Protein AF-A0A7S4WDL1-F1 (afdb_monomer)

Structure (mmCIF, N/CA/C/O backbone):
data_AF-A0A7S4WDL1-F1
#
_entry.id   AF-A0A7S4WDL1-F1
#
loop_
_atom_site.group_PDB
_atom_site.id
_atom_site.type_symbol
_atom_site.label_atom_id
_atom_site.label_alt_id
_atom_site.label_comp_id
_atom_site.label_asym_id
_atom_site.label_entity_id
_atom_site.label_seq_id
_atom_site.pdbx_PDB_ins_code
_atom_site.Cartn_x
_atom_site.Cartn_y
_atom_site.Cartn_z
_atom_site.occupancy
_atom_site.B_iso_or_equiv
_atom_site.auth_seq_id
_atom_site.auth_comp_id
_atom_site.auth_asym_id
_atom_site.auth_atom_id
_atom_site.pdbx_PDB_model_num
ATOM 1 N N . ARG A 1 1 ? -10.209 13.623 -52.191 1.00 39.50 1 ARG A N 1
ATOM 2 C CA . ARG A 1 1 ? -10.065 14.951 -52.847 1.00 39.50 1 ARG A CA 1
ATOM 3 C C . ARG A 1 1 ? -10.801 15.927 -51.935 1.00 39.50 1 ARG A C 1
ATOM 5 O O . ARG A 1 1 ? -11.982 15.702 -51.765 1.00 39.50 1 ARG A O 1
ATOM 12 N N . VAL A 1 2 ? -10.218 16.862 -51.185 1.00 36.94 2 VAL A N 1
ATOM 13 C CA . VAL A 1 2 ? -9.107 17.822 -51.373 1.00 36.94 2 VAL A CA 1
ATOM 14 C C . VAL A 1 2 ? -8.486 18.029 -49.968 1.00 36.94 2 VAL A C 1
ATOM 16 O O . VAL A 1 2 ? -9.222 18.329 -49.044 1.00 36.94 2 VAL A O 1
ATOM 19 N N . SER A 1 3 ? -7.288 17.531 -49.640 1.00 31.86 3 SER A N 1
ATOM 20 C CA . SER A 1 3 ? -5.949 18.158 -49.719 1.00 31.86 3 SER A CA 1
ATOM 21 C C . SER A 1 3 ? -5.846 19.617 -49.241 1.00 31.86 3 SER A C 1
ATOM 23 O O . SER A 1 3 ? -6.112 20.530 -50.012 1.00 31.86 3 SER A O 1
ATOM 25 N N . GLY A 1 4 ? -5.333 19.828 -48.023 1.00 33.50 4 GLY A N 1
ATOM 26 C CA . GLY A 1 4 ? -4.859 21.125 -47.524 1.00 33.50 4 GLY A CA 1
ATOM 27 C C . GLY A 1 4 ? -3.621 20.945 -46.641 1.00 33.50 4 GLY A C 1
ATOM 28 O O . GLY A 1 4 ? -3.738 20.718 -45.443 1.00 33.50 4 GLY A O 1
ATOM 29 N N . ARG A 1 5 ? -2.434 20.981 -47.261 1.00 34.84 5 ARG A N 1
ATOM 30 C CA . ARG A 1 5 ? -1.113 20.978 -46.610 1.00 34.84 5 ARG A CA 1
ATOM 31 C C . ARG A 1 5 ? -0.831 22.362 -46.017 1.00 34.84 5 ARG A C 1
ATOM 33 O O . ARG A 1 5 ? -0.955 23.345 -46.740 1.00 34.84 5 ARG A O 1
ATOM 40 N N . VAL A 1 6 ? -0.346 22.433 -44.778 1.00 39.03 6 VAL A N 1
ATOM 41 C CA . VAL A 1 6 ? 0.358 23.620 -44.265 1.00 39.03 6 VAL A CA 1
ATOM 42 C C . VAL A 1 6 ? 1.856 23.329 -44.325 1.00 39.03 6 VAL A C 1
ATOM 44 O O . VAL A 1 6 ? 2.354 22.410 -43.678 1.00 39.03 6 VAL A O 1
ATOM 47 N N . LEU A 1 7 ? 2.545 24.071 -45.190 1.00 34.31 7 LEU A N 1
ATOM 48 C CA . LEU A 1 7 ? 3.988 24.042 -45.413 1.00 34.31 7 LEU A CA 1
ATOM 49 C C . LEU A 1 7 ? 4.667 25.086 -44.515 1.00 34.31 7 LEU A C 1
ATOM 51 O O . LEU A 1 7 ? 4.299 26.257 -44.543 1.00 34.31 7 LEU A O 1
ATOM 55 N N . CYS A 1 8 ? 5.693 24.666 -43.774 1.00 33.12 8 CYS A N 1
ATOM 56 C CA . CYS A 1 8 ? 6.711 25.548 -43.197 1.00 33.12 8 CYS A CA 1
ATOM 57 C C . CYS A 1 8 ? 7.640 26.108 -44.288 1.00 33.12 8 CYS A C 1
ATOM 59 O O . CYS A 1 8 ? 7.996 25.377 -45.213 1.00 33.12 8 CYS A O 1
ATOM 61 N N . SER A 1 9 ? 8.101 27.357 -44.136 1.00 34.78 9 SER A N 1
ATOM 62 C CA . SER A 1 9 ? 9.289 27.944 -44.798 1.00 34.78 9 SER A CA 1
ATOM 63 C C . SER A 1 9 ? 9.744 29.252 -44.093 1.00 34.78 9 SER A C 1
ATOM 65 O O . SER A 1 9 ? 8.955 29.801 -43.326 1.00 34.78 9 SER A O 1
ATOM 67 N N . PRO A 1 10 ? 11.005 29.725 -44.267 1.00 39.25 10 PRO A N 1
ATOM 68 C CA . PRO A 1 10 ? 11.855 30.193 -43.153 1.00 39.25 10 PRO A CA 1
ATOM 69 C C . PRO A 1 10 ? 12.397 31.651 -43.203 1.00 39.25 10 PRO A C 1
ATOM 71 O O . PRO A 1 10 ? 12.596 32.197 -44.278 1.00 39.25 10 PRO A O 1
ATOM 74 N N . SER A 1 11 ? 12.808 32.160 -42.020 1.00 33.84 11 SER A N 1
ATOM 75 C CA . SER A 1 11 ? 13.895 33.137 -41.683 1.00 33.84 11 SER A CA 1
ATOM 76 C C . SER A 1 11 ? 13.888 34.573 -42.285 1.00 33.84 11 SER A C 1
ATOM 78 O O . SER A 1 11 ? 13.350 34.777 -43.367 1.00 33.84 11 SER A O 1
ATOM 80 N N . PRO A 1 12 ? 14.484 35.594 -41.609 1.00 35.22 12 PRO A N 1
ATOM 81 C CA . PRO A 1 12 ? 15.946 35.761 -41.619 1.00 35.22 12 PRO A CA 1
ATOM 82 C C . PRO A 1 12 ? 16.599 36.241 -40.300 1.00 35.22 12 PRO A C 1
ATOM 84 O O . PRO A 1 12 ? 15.986 36.807 -39.400 1.00 35.22 12 PRO A O 1
ATOM 87 N N . SER A 1 13 ? 17.909 36.012 -40.248 1.00 32.03 13 SER A N 1
ATOM 88 C CA . SER A 1 13 ? 18.910 36.395 -39.246 1.00 32.03 13 SER A CA 1
ATOM 89 C C . SER A 1 13 ? 19.169 37.904 -39.111 1.00 32.03 13 SER A C 1
ATOM 91 O O . SER A 1 13 ? 19.236 38.602 -40.124 1.00 32.03 13 SER A O 1
ATOM 93 N N . ARG A 1 14 ? 19.539 38.369 -37.905 1.00 30.20 14 ARG A N 1
ATOM 94 C CA . ARG A 1 14 ? 20.489 39.487 -37.740 1.00 30.20 14 ARG A CA 1
ATOM 95 C C . ARG A 1 14 ? 21.285 39.411 -36.432 1.00 30.20 14 ARG A C 1
ATOM 97 O O . ARG A 1 14 ? 20.804 38.981 -35.393 1.00 30.20 14 ARG A O 1
ATOM 104 N N . THR A 1 15 ? 22.540 39.807 -36.572 1.00 32.25 15 THR A N 1
ATOM 105 C CA . THR A 1 15 ? 23.719 39.660 -35.715 1.00 32.25 15 THR A CA 1
ATOM 106 C C . THR A 1 15 ? 23.991 40.882 -34.832 1.00 32.25 15 THR A C 1
ATOM 108 O O . THR A 1 15 ? 23.846 41.996 -35.319 1.00 32.25 15 THR A O 1
ATOM 111 N N . SER A 1 16 ? 24.535 40.673 -33.626 1.00 33.78 16 SER A N 1
ATOM 112 C CA . SER A 1 16 ? 25.632 41.445 -32.985 1.00 33.78 16 SER A CA 1
ATOM 113 C C . SER A 1 16 ? 25.783 40.915 -31.547 1.00 33.78 16 SER A C 1
ATOM 115 O O . SER A 1 16 ? 24.790 40.840 -30.841 1.00 33.78 16 SER A O 1
ATOM 117 N N . GLY A 1 17 ? 26.919 40.462 -31.020 1.00 28.75 17 GLY A N 1
ATOM 118 C CA . GLY A 1 17 ? 28.283 40.925 -31.227 1.00 28.75 17 GLY A CA 1
ATOM 119 C C . GLY A 1 17 ? 28.705 41.781 -30.030 1.00 28.75 17 GLY A C 1
ATOM 120 O O . GLY A 1 17 ? 28.546 42.991 -30.085 1.00 28.75 17 GLY A O 1
ATOM 121 N N . ARG A 1 18 ? 29.238 41.163 -28.964 1.00 30.73 18 ARG A N 1
ATOM 122 C CA . ARG A 1 18 ? 30.165 41.795 -28.003 1.00 30.73 18 ARG A CA 1
ATOM 123 C C . ARG A 1 18 ? 30.952 40.712 -27.254 1.00 30.73 18 ARG A C 1
ATOM 125 O O . ARG A 1 18 ? 30.392 39.924 -26.501 1.00 30.73 18 ARG A O 1
ATOM 132 N N . ARG A 1 19 ? 32.255 40.664 -27.535 1.00 29.55 19 ARG A N 1
ATOM 133 C CA . ARG A 1 19 ? 33.293 39.890 -26.840 1.00 29.55 19 ARG A CA 1
ATOM 134 C C . ARG A 1 19 ? 34.193 40.850 -26.056 1.00 29.55 19 ARG A C 1
ATOM 136 O O . ARG A 1 19 ? 34.324 42.003 -26.459 1.00 29.55 19 ARG A O 1
ATOM 143 N N . HIS A 1 20 ? 34.881 40.258 -25.073 1.00 29.36 20 HIS A N 1
ATOM 144 C CA . HIS A 1 20 ? 36.177 40.606 -24.454 1.00 29.36 20 HIS A CA 1
ATOM 145 C C . HIS A 1 20 ? 36.134 41.141 -23.012 1.00 29.36 20 HIS A C 1
ATOM 147 O O . HIS A 1 20 ? 35.155 41.791 -22.656 1.00 29.36 20 HIS A O 1
ATOM 153 N N . PRO A 1 21 ? 37.219 40.973 -22.215 1.00 40.09 21 PRO A N 1
ATOM 154 C CA . PRO A 1 21 ? 38.437 40.168 -22.434 1.00 40.09 21 PRO A CA 1
ATOM 155 C C . PRO A 1 21 ? 38.791 39.209 -21.275 1.00 40.09 21 PRO A C 1
ATOM 157 O O . PRO A 1 21 ? 38.288 39.302 -20.160 1.00 40.09 21 PRO A O 1
ATOM 160 N N . ALA A 1 22 ? 39.718 38.300 -21.577 1.00 34.66 22 ALA A N 1
ATOM 161 C CA . ALA A 1 22 ? 40.501 37.537 -20.613 1.00 34.66 22 ALA A CA 1
ATOM 162 C C . ALA A 1 22 ? 41.620 38.408 -20.011 1.00 34.66 22 ALA A C 1
ATOM 164 O O . ALA A 1 22 ? 42.185 39.246 -20.713 1.00 34.66 22 ALA A O 1
ATOM 165 N N . ALA A 1 23 ? 41.992 38.147 -18.757 1.00 32.97 23 ALA A N 1
ATOM 166 C CA . ALA A 1 23 ? 43.238 38.619 -18.163 1.00 32.97 23 ALA A CA 1
ATOM 167 C C . ALA A 1 23 ? 43.951 37.447 -17.474 1.00 32.97 23 ALA A C 1
ATOM 169 O O . ALA A 1 23 ? 43.364 36.720 -16.675 1.00 32.97 23 ALA A O 1
ATOM 170 N N . MET A 1 24 ? 45.211 37.258 -17.858 1.00 32.19 24 MET A N 1
ATOM 171 C CA . MET A 1 24 ? 46.189 36.356 -17.256 1.00 32.19 24 MET A CA 1
ATOM 172 C C . MET A 1 24 ? 46.916 37.025 -16.073 1.00 32.19 24 MET A C 1
ATOM 174 O O . MET A 1 24 ? 46.957 38.249 -15.997 1.00 32.19 24 MET A O 1
ATOM 178 N N . LEU A 1 25 ? 47.611 36.173 -15.301 1.00 30.34 25 LEU A N 1
ATOM 179 C CA . LEU A 1 25 ? 48.860 36.381 -14.537 1.00 30.34 25 LEU A CA 1
ATOM 180 C C . LEU A 1 25 ? 48.800 36.467 -12.995 1.00 30.34 25 LEU A C 1
ATOM 182 O O . LEU A 1 25 ? 48.442 37.473 -12.402 1.00 30.34 25 LEU A O 1
ATOM 186 N N . SER A 1 26 ? 49.353 35.390 -12.419 1.00 29.47 26 SER A N 1
ATOM 187 C CA . SER A 1 26 ? 50.489 35.331 -11.479 1.00 29.47 26 SER A CA 1
ATOM 188 C C . SER A 1 26 ? 50.372 35.594 -9.970 1.00 29.47 26 SER A C 1
ATOM 190 O O . SER A 1 26 ? 50.002 36.655 -9.492 1.00 29.47 26 SER A O 1
ATOM 192 N N . SER A 1 27 ? 50.932 34.589 -9.280 1.00 30.66 27 SER A N 1
ATOM 193 C CA . SER A 1 27 ? 51.811 34.594 -8.100 1.00 30.66 27 SER A CA 1
ATOM 194 C C . SER A 1 27 ? 51.304 35.118 -6.753 1.00 30.66 27 SER A C 1
ATOM 196 O O . SER A 1 27 ? 51.222 36.314 -6.511 1.00 30.66 27 SER A O 1
ATOM 198 N N . ALA A 1 28 ? 51.144 34.149 -5.846 1.00 35.84 28 ALA A N 1
ATOM 199 C CA . ALA A 1 28 ? 51.718 34.085 -4.500 1.00 35.84 28 ALA A CA 1
ATOM 200 C C . ALA A 1 28 ? 51.791 35.375 -3.665 1.00 35.84 28 ALA A C 1
ATOM 202 O O . ALA A 1 28 ? 52.634 36.227 -3.917 1.00 35.84 28 ALA A O 1
ATOM 203 N N . LEU A 1 29 ? 51.104 35.381 -2.515 1.00 33.94 29 LEU A N 1
ATOM 204 C CA . LEU A 1 29 ? 51.721 35.845 -1.273 1.00 33.94 29 LEU A CA 1
ATOM 205 C C . LEU A 1 29 ? 51.112 35.182 -0.026 1.00 33.94 29 LEU A C 1
ATOM 207 O O . LEU A 1 29 ? 49.973 34.731 -0.001 1.00 33.94 29 LEU A O 1
ATOM 211 N N . ARG A 1 30 ? 51.980 35.085 0.974 1.00 31.62 30 ARG A N 1
ATOM 212 C CA . ARG A 1 30 ? 51.947 34.315 2.218 1.00 31.62 30 ARG A CA 1
ATOM 213 C C . ARG A 1 30 ? 50.813 34.682 3.187 1.00 31.62 30 ARG A C 1
ATOM 215 O O . ARG A 1 30 ? 50.504 35.846 3.385 1.00 31.62 30 ARG A O 1
ATOM 222 N N . SER A 1 31 ? 50.325 33.637 3.856 1.00 32.59 31 SER A N 1
ATOM 223 C CA . SER A 1 31 ? 50.091 33.496 5.304 1.00 32.59 31 SER A CA 1
ATOM 224 C C . SER A 1 31 ? 49.903 34.768 6.148 1.00 32.59 31 SER A C 1
ATOM 226 O O . SER A 1 31 ? 50.857 35.503 6.396 1.00 32.59 31 SER A O 1
ATOM 228 N N . ALA A 1 32 ? 48.710 34.907 6.731 1.00 35.31 32 ALA A N 1
ATOM 229 C CA . ALA A 1 32 ? 48.503 35.602 7.997 1.00 35.31 32 ALA A CA 1
ATOM 230 C C . ALA A 1 32 ? 47.463 34.836 8.832 1.00 35.31 32 ALA A C 1
ATOM 232 O O . ALA A 1 32 ? 46.292 34.734 8.475 1.00 35.31 32 ALA A O 1
ATOM 233 N N . LEU A 1 33 ? 47.937 34.266 9.939 1.00 35.16 33 LEU A N 1
ATOM 234 C CA . LEU A 1 33 ? 47.142 33.748 11.046 1.00 35.16 33 LEU A CA 1
ATOM 235 C C . LEU A 1 33 ? 46.392 34.898 11.725 1.00 35.16 33 LEU A C 1
ATOM 237 O O . LEU A 1 33 ? 47.046 35.791 12.257 1.00 35.16 33 LEU A O 1
ATOM 241 N N . THR A 1 34 ? 45.070 34.802 11.855 1.00 34.28 34 THR A N 1
ATOM 242 C CA . THR A 1 34 ? 44.351 35.376 13.001 1.00 34.28 34 THR A CA 1
ATOM 243 C C . THR A 1 34 ? 43.158 34.506 13.404 1.00 34.28 34 THR A C 1
ATOM 245 O O . THR A 1 34 ? 42.431 33.944 12.592 1.00 34.28 34 THR A O 1
ATOM 248 N N . ARG A 1 35 ? 43.050 34.358 14.725 1.00 35.22 35 ARG A N 1
ATOM 249 C CA . ARG A 1 35 ? 42.114 33.571 15.536 1.00 35.22 35 ARG A CA 1
ATOM 250 C C . ARG A 1 35 ? 40.636 33.769 15.172 1.00 35.22 35 ARG A C 1
ATOM 252 O O . ARG A 1 35 ? 40.211 34.903 14.986 1.00 35.22 35 ARG A O 1
ATOM 259 N N . GLY A 1 36 ? 39.830 32.713 15.311 1.00 30.86 36 GLY A N 1
ATOM 260 C CA . GLY A 1 36 ? 38.401 32.884 15.588 1.00 30.86 36 GLY A CA 1
ATOM 261 C C . GLY A 1 36 ? 37.525 31.647 15.389 1.00 30.86 36 GLY A C 1
ATOM 262 O O . GLY A 1 36 ? 37.468 31.106 14.297 1.00 30.86 36 GLY A O 1
ATOM 263 N N . ALA A 1 37 ? 36.781 31.305 16.445 1.00 36.62 37 ALA A N 1
ATOM 264 C CA . ALA A 1 37 ? 35.588 30.450 16.496 1.00 36.62 37 ALA A CA 1
ATOM 265 C C . ALA A 1 37 ? 35.776 28.918 16.482 1.00 36.62 37 ALA A C 1
ATOM 267 O O . ALA A 1 37 ? 35.741 28.239 15.459 1.00 36.62 37 ALA A O 1
ATOM 268 N N . ALA A 1 38 ? 35.836 28.372 17.699 1.00 38.97 38 ALA A N 1
ATOM 269 C CA . ALA A 1 38 ? 35.428 27.010 18.005 1.00 38.97 38 ALA A CA 1
ATOM 270 C C . ALA A 1 38 ? 33.944 26.813 17.639 1.00 38.97 38 ALA A C 1
ATOM 272 O O . ALA A 1 38 ? 33.060 27.385 18.274 1.00 38.97 38 ALA A O 1
ATOM 273 N N . ALA A 1 39 ? 33.667 25.990 16.630 1.00 40.53 39 ALA A N 1
ATOM 274 C CA . ALA A 1 39 ? 32.323 25.504 16.348 1.00 40.53 39 ALA A CA 1
ATOM 275 C C . ALA A 1 39 ? 32.086 24.225 17.164 1.00 40.53 39 ALA A C 1
ATOM 277 O O . ALA A 1 39 ? 32.456 23.122 16.759 1.00 40.53 39 ALA A O 1
ATOM 278 N N . GLY A 1 40 ? 31.504 24.388 18.353 1.00 35.41 40 GLY A N 1
ATOM 279 C CA . GLY A 1 40 ? 31.007 23.277 19.155 1.00 35.41 40 GLY A CA 1
ATOM 280 C C . GLY A 1 40 ? 29.933 22.514 18.381 1.00 35.41 40 GLY A C 1
ATOM 281 O O . GLY A 1 40 ? 28.886 23.063 18.043 1.00 35.41 40 GLY A O 1
ATOM 282 N N . ARG A 1 41 ? 30.189 21.234 18.102 1.00 42.59 41 ARG A N 1
ATOM 283 C CA . ARG A 1 41 ? 29.165 20.289 17.651 1.00 42.59 41 ARG A CA 1
ATOM 284 C C . ARG A 1 41 ? 28.157 20.106 18.785 1.00 42.59 41 ARG A C 1
ATOM 286 O O . ARG A 1 41 ? 28.395 19.333 19.707 1.00 42.59 41 ARG A O 1
ATOM 293 N N . SER A 1 42 ? 27.037 20.820 18.720 1.00 42.31 42 SER A N 1
ATOM 294 C CA . SER A 1 42 ? 25.865 20.516 19.540 1.00 42.31 42 SER A CA 1
ATOM 295 C C . SER A 1 42 ? 25.266 19.204 19.033 1.00 42.31 42 SER A C 1
ATOM 297 O O . SER A 1 42 ? 24.490 19.171 18.079 1.00 42.31 42 SER A O 1
ATOM 299 N N . GLY A 1 43 ? 25.699 18.093 19.629 1.00 37.22 43 GLY A N 1
ATOM 300 C CA . GLY A 1 43 ? 24.973 16.838 19.539 1.00 37.22 43 GLY A CA 1
ATOM 301 C C . GLY A 1 43 ? 23.631 17.029 20.233 1.00 37.22 43 GLY A C 1
ATOM 302 O O . GLY A 1 43 ? 23.587 17.256 21.441 1.00 37.22 43 GLY A O 1
ATOM 303 N N . ARG A 1 44 ? 22.532 16.960 19.477 1.00 43.22 44 ARG A N 1
ATOM 304 C CA . ARG A 1 44 ? 21.203 16.789 20.064 1.00 43.22 44 ARG A CA 1
ATOM 305 C C . ARG A 1 44 ? 21.181 15.425 20.749 1.00 43.22 44 ARG A C 1
ATOM 307 O O . ARG A 1 44 ? 21.024 14.400 20.093 1.00 43.22 44 ARG A O 1
ATOM 314 N N . ALA A 1 45 ? 21.376 15.424 22.062 1.00 41.84 45 ALA A N 1
ATOM 315 C CA . ALA A 1 45 ? 21.009 14.298 22.897 1.00 41.84 45 ALA A CA 1
ATOM 316 C C . ALA A 1 45 ? 19.491 14.116 22.776 1.00 41.84 45 ALA A C 1
ATOM 318 O O . ALA A 1 45 ? 18.726 15.028 23.095 1.00 41.84 45 ALA A O 1
ATOM 319 N N . PHE A 1 46 ? 19.052 12.959 22.282 1.00 40.59 46 PHE A N 1
ATOM 320 C CA . PHE A 1 46 ? 17.669 12.535 22.445 1.00 40.59 46 PHE A CA 1
ATOM 321 C C . PHE A 1 46 ? 17.460 12.293 23.938 1.00 40.59 46 PHE A C 1
ATOM 323 O O . PHE A 1 46 ? 17.885 11.275 24.480 1.00 40.59 46 PHE A O 1
ATOM 330 N N . ALA A 1 47 ? 16.856 13.265 24.619 1.00 43.09 47 ALA A N 1
ATOM 331 C CA . ALA A 1 47 ? 16.277 13.021 25.923 1.00 43.09 47 ALA A CA 1
ATOM 332 C C . ALA A 1 47 ? 15.184 11.968 25.721 1.00 43.09 47 ALA A C 1
ATOM 334 O O . ALA A 1 47 ? 14.167 12.235 25.078 1.00 43.09 47 ALA A O 1
ATOM 335 N N . ALA A 1 48 ? 15.425 10.758 26.223 1.00 43.03 48 ALA A N 1
ATOM 336 C CA . ALA A 1 48 ? 14.393 9.752 26.383 1.00 43.03 48 ALA A CA 1
ATOM 337 C C . ALA A 1 48 ? 13.398 10.287 27.418 1.00 43.03 48 ALA A C 1
ATOM 339 O O . ALA A 1 48 ? 13.556 10.090 28.621 1.00 43.03 48 ALA A O 1
ATOM 340 N N . ALA A 1 49 ? 12.404 11.037 26.946 1.00 42.50 49 ALA A N 1
ATOM 341 C CA . ALA A 1 49 ? 11.230 11.341 27.732 1.00 42.50 49 ALA A CA 1
ATOM 342 C C . ALA A 1 49 ? 10.483 10.019 27.924 1.00 42.50 49 ALA A C 1
ATOM 344 O O . ALA A 1 49 ? 9.864 9.496 26.999 1.00 42.50 49 ALA A O 1
ATOM 345 N N . THR A 1 50 ? 10.586 9.453 29.122 1.00 45.25 50 THR A N 1
ATOM 346 C CA . THR A 1 50 ? 9.715 8.386 29.601 1.00 45.25 50 THR A CA 1
ATOM 347 C C . THR A 1 50 ? 8.299 8.944 29.715 1.00 45.25 50 THR A C 1
ATOM 349 O O . THR A 1 50 ? 7.873 9.408 30.771 1.00 45.25 50 THR A O 1
ATOM 352 N N . ALA A 1 51 ? 7.577 8.942 28.594 1.00 50.50 51 ALA A N 1
ATOM 353 C CA . ALA A 1 51 ? 6.138 9.139 28.592 1.00 50.50 51 ALA A CA 1
ATOM 354 C C . ALA A 1 51 ? 5.485 8.025 29.437 1.00 50.50 51 ALA A C 1
ATOM 356 O O . ALA A 1 51 ? 5.948 6.877 29.395 1.00 50.50 51 ALA A O 1
ATOM 357 N N . PRO A 1 52 ? 4.441 8.338 30.225 1.00 49.34 52 PRO A N 1
ATOM 358 C CA . PRO A 1 52 ? 3.723 7.332 30.991 1.00 49.34 52 PRO A CA 1
ATOM 359 C C . PRO A 1 52 ? 3.174 6.275 30.028 1.00 49.34 52 PRO A C 1
ATOM 361 O O . PRO A 1 52 ? 2.672 6.604 28.955 1.00 49.34 52 PRO A O 1
ATOM 364 N N . MET A 1 53 ? 3.347 5.007 30.407 1.00 50.94 53 MET A N 1
ATOM 365 C CA . MET A 1 53 ? 3.016 3.831 29.603 1.00 50.94 53 MET A CA 1
ATOM 366 C C . MET A 1 53 ? 1.667 3.984 28.893 1.00 50.94 53 MET A C 1
ATOM 368 O O . MET A 1 53 ? 0.645 4.153 29.559 1.00 50.94 53 MET A O 1
ATOM 372 N N . ALA A 1 54 ? 1.703 3.903 27.562 1.00 60.75 54 ALA A N 1
ATOM 373 C CA . ALA A 1 54 ? 0.566 4.124 26.682 1.00 60.75 54 ALA A CA 1
ATOM 374 C C . ALA A 1 54 ? -0.672 3.341 27.141 1.00 60.75 54 ALA A C 1
ATOM 376 O O . ALA A 1 54 ? -0.605 2.140 27.421 1.00 60.75 54 ALA A O 1
ATOM 377 N N . SER A 1 55 ? -1.796 4.052 27.219 1.00 73.19 55 SER A N 1
ATOM 378 C CA . SER A 1 55 ? -3.136 3.478 27.246 1.00 73.19 55 SER A CA 1
ATOM 379 C C . SER A 1 55 ? -3.300 2.471 26.098 1.00 73.19 55 SER A C 1
ATOM 381 O O . SER A 1 55 ? -2.611 2.575 25.077 1.00 73.19 55 SER A O 1
ATOM 383 N N . PRO A 1 56 ? -4.191 1.474 26.241 1.00 91.56 56 PRO A N 1
ATOM 384 C CA . PRO A 1 56 ? -4.477 0.580 25.133 1.00 91.56 56 PRO A CA 1
ATOM 385 C C . PRO A 1 56 ? -4.965 1.399 23.929 1.00 91.56 56 PRO A C 1
ATOM 387 O O . PRO A 1 56 ? -5.790 2.303 24.070 1.00 91.56 56 PRO A O 1
ATOM 390 N N . GLN A 1 57 ? -4.434 1.091 22.749 1.00 96.69 57 GLN A N 1
ATOM 391 C CA . GLN A 1 57 ? -4.741 1.805 21.517 1.00 96.69 57 GLN A CA 1
ATOM 392 C C . GLN A 1 57 ? -5.968 1.197 20.851 1.00 96.69 57 GLN A C 1
ATOM 394 O O . GLN A 1 57 ? -6.081 -0.023 20.711 1.00 96.69 57 GLN A O 1
ATOM 399 N N . LYS A 1 58 ? -6.867 2.063 20.388 1.00 98.06 58 LYS A N 1
ATOM 400 C CA . LYS A 1 58 ? -8.037 1.673 19.604 1.00 98.06 58 LYS A CA 1
ATOM 401 C C . LYS A 1 58 ? -7.715 1.651 18.113 1.00 98.06 58 LYS A C 1
ATOM 403 O O . LYS A 1 58 ? -7.065 2.564 17.605 1.00 98.06 58 LYS A O 1
ATOM 408 N N . PHE A 1 59 ? -8.223 0.655 17.407 1.00 98.56 59 PHE A N 1
ATOM 409 C CA . PHE A 1 59 ? -8.140 0.517 15.959 1.00 98.56 59 PHE A CA 1
ATOM 410 C C . PHE A 1 59 ? -9.551 0.384 15.401 1.00 98.56 59 PHE A C 1
ATOM 412 O O . PHE A 1 59 ? -10.265 -0.540 15.775 1.00 98.56 59 PHE A O 1
ATOM 419 N N . GLY A 1 60 ? -9.951 1.297 14.521 1.00 98.62 60 GLY A N 1
ATOM 420 C CA . GLY A 1 60 ? -11.174 1.171 13.737 1.00 98.62 60 GLY A CA 1
ATOM 421 C C . GLY A 1 60 ? -10.824 0.546 12.396 1.00 98.62 60 GLY A C 1
ATOM 422 O O . GLY A 1 60 ? -10.169 1.190 11.585 1.00 98.62 60 GLY A O 1
ATOM 423 N N . ILE A 1 61 ? -11.218 -0.702 12.162 1.00 98.81 61 ILE A N 1
ATOM 424 C CA . ILE A 1 61 ? -10.822 -1.446 10.961 1.00 98.81 61 ILE A CA 1
ATOM 425 C C . ILE A 1 61 ? -12.041 -1.700 10.087 1.00 98.81 61 ILE A C 1
ATOM 427 O O . ILE A 1 61 ? -13.062 -2.197 10.563 1.00 98.81 61 ILE A O 1
ATOM 431 N N . TYR A 1 62 ? -11.920 -1.377 8.801 1.00 98.62 62 TYR A N 1
ATOM 432 C CA . TYR A 1 62 ? -12.931 -1.680 7.797 1.00 98.62 62 TYR A CA 1
ATOM 433 C C . TYR A 1 62 ? -13.150 -3.189 7.678 1.00 98.62 62 TYR A C 1
ATOM 435 O O . TYR A 1 62 ? -12.205 -3.952 7.457 1.00 98.62 62 TYR A O 1
ATOM 443 N N . ARG A 1 63 ? -14.413 -3.606 7.786 1.00 98.38 63 ARG A N 1
ATOM 444 C CA . ARG A 1 63 ? -14.855 -4.991 7.648 1.00 98.38 63 ARG A CA 1
ATOM 445 C C . ARG A 1 63 ? -15.851 -5.128 6.513 1.00 98.38 63 ARG A C 1
ATOM 447 O O . ARG A 1 63 ? -16.780 -4.329 6.389 1.00 98.38 63 ARG A O 1
ATOM 454 N N . TYR A 1 64 ? -15.664 -6.169 5.715 1.00 97.62 64 TYR A N 1
ATOM 455 C CA . TYR A 1 64 ? -16.583 -6.552 4.650 1.00 97.62 64 TYR A CA 1
ATOM 456 C C . TYR A 1 64 ? -16.414 -8.035 4.348 1.00 97.62 64 TYR A C 1
ATOM 458 O O . TYR A 1 64 ? -15.294 -8.478 4.088 1.00 97.62 64 TYR A O 1
ATOM 466 N N . ASP A 1 65 ? -17.524 -8.774 4.342 1.00 95.81 65 ASP A N 1
ATOM 467 C CA . ASP A 1 65 ? -17.555 -10.185 3.971 1.00 95.81 65 ASP A CA 1
ATOM 468 C C . ASP A 1 65 ? -18.507 -10.406 2.783 1.00 95.81 65 ASP A C 1
ATOM 470 O O . ASP A 1 65 ? -19.722 -10.232 2.949 1.00 95.81 65 ASP A O 1
ATOM 474 N N . PRO A 1 66 ? -17.997 -10.781 1.592 1.00 93.50 66 PRO A N 1
ATOM 475 C CA . PRO A 1 66 ? -18.841 -11.011 0.422 1.00 93.50 66 PRO A CA 1
ATOM 476 C C . PRO A 1 66 ? -19.816 -12.177 0.621 1.00 93.50 66 PRO A C 1
ATOM 478 O O . PRO A 1 66 ? -20.915 -12.137 0.078 1.00 93.50 66 PRO A O 1
ATOM 481 N N . ASP A 1 67 ? -19.470 -13.176 1.438 1.00 92.38 67 ASP A N 1
ATOM 482 C CA . ASP A 1 67 ? -20.312 -14.364 1.632 1.00 92.38 67 ASP A CA 1
ATOM 483 C C . ASP A 1 67 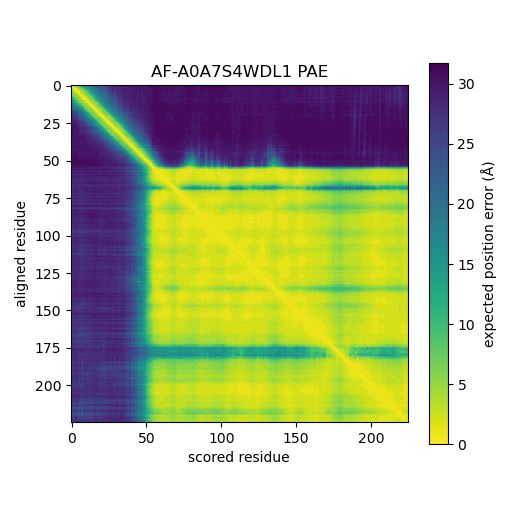? -21.588 -14.044 2.424 1.00 92.38 67 ASP A C 1
ATOM 485 O O . ASP A 1 67 ? -22.628 -14.676 2.241 1.00 92.38 67 ASP A O 1
ATOM 489 N N . GLN A 1 68 ? -21.527 -13.034 3.295 1.00 89.38 68 GLN A N 1
ATOM 490 C CA . GLN A 1 68 ? -22.675 -12.574 4.078 1.00 89.38 68 GLN A CA 1
ATOM 491 C C . GLN A 1 68 ? -23.458 -11.456 3.380 1.00 89.38 68 GLN A C 1
ATOM 493 O O . GLN A 1 68 ? -24.542 -11.098 3.841 1.00 89.38 68 GLN A O 1
ATOM 498 N N . MET A 1 69 ? -22.919 -10.885 2.292 1.00 78.44 69 MET A N 1
ATOM 499 C CA . MET A 1 69 ? -23.499 -9.753 1.554 1.00 78.44 69 MET A CA 1
ATOM 500 C C . MET A 1 69 ? -23.894 -8.559 2.448 1.00 78.44 69 MET A C 1
ATOM 502 O O . MET A 1 69 ? -24.780 -7.767 2.111 1.00 78.44 69 MET A O 1
ATOM 506 N N . ALA A 1 70 ? -23.244 -8.418 3.606 1.00 85.50 70 ALA A N 1
ATOM 507 C CA . ALA A 1 70 ? -23.516 -7.352 4.556 1.00 85.50 70 ALA A CA 1
ATOM 508 C C . ALA A 1 70 ? -22.898 -6.027 4.087 1.00 85.50 70 ALA A C 1
ATOM 510 O O . ALA A 1 70 ? -21.879 -5.993 3.393 1.00 85.50 70 ALA A O 1
ATOM 511 N N . LYS A 1 71 ? -23.505 -4.908 4.499 1.00 93.81 71 LYS A N 1
ATOM 512 C CA . LYS A 1 71 ? -22.913 -3.585 4.271 1.00 93.81 71 LYS A CA 1
ATOM 513 C C . LYS A 1 71 ? -21.577 -3.486 5.016 1.00 93.81 71 LYS A C 1
ATOM 515 O O . LYS A 1 71 ? -21.514 -3.938 6.161 1.00 93.81 71 LYS A O 1
ATOM 520 N N . PRO A 1 72 ? -20.546 -2.862 4.422 1.00 96.44 72 PRO A N 1
ATOM 521 C CA . PRO A 1 72 ? -19.297 -2.628 5.125 1.00 96.44 72 PRO A CA 1
ATOM 522 C C . PRO A 1 72 ? -19.493 -1.790 6.386 1.00 96.44 72 PRO A C 1
ATOM 524 O O . PRO A 1 72 ? -20.345 -0.898 6.423 1.00 96.44 72 PRO A O 1
ATOM 527 N N . TYR A 1 73 ? -18.680 -2.057 7.402 1.00 97.00 73 TYR A N 1
ATOM 528 C CA . TYR A 1 73 ? -18.728 -1.353 8.680 1.00 97.00 73 TYR A CA 1
ATOM 529 C C . TYR A 1 73 ? -17.331 -1.208 9.281 1.00 97.00 73 TYR A C 1
ATOM 531 O O . TYR A 1 73 ? -16.385 -1.881 8.873 1.00 97.00 73 TYR A O 1
ATOM 539 N N . LEU A 1 74 ? -17.202 -0.306 10.253 1.00 98.00 74 LEU A N 1
ATOM 540 C CA . LEU A 1 74 ? -15.972 -0.123 11.014 1.00 98.00 74 LEU A CA 1
ATOM 541 C C . LEU A 1 74 ? -16.078 -0.908 12.324 1.00 98.00 74 LEU A C 1
ATOM 543 O O . LEU A 1 74 ? -16.975 -0.646 13.123 1.00 98.00 74 LEU A O 1
ATOM 547 N N . GLN A 1 75 ? -15.175 -1.861 12.538 1.00 98.19 75 GLN A N 1
ATOM 548 C CA . GLN A 1 75 ? -15.086 -2.623 13.783 1.00 98.19 75 GLN A CA 1
ATOM 549 C C . GLN A 1 75 ? -13.975 -2.048 14.661 1.00 98.19 75 GLN A C 1
ATOM 551 O O . GLN A 1 75 ? -12.846 -1.885 14.196 1.00 98.19 75 GLN A O 1
ATOM 556 N N . GLU A 1 76 ? -14.282 -1.762 15.926 1.00 98.44 76 GLU A N 1
ATOM 557 C CA . GLU A 1 76 ? -13.290 -1.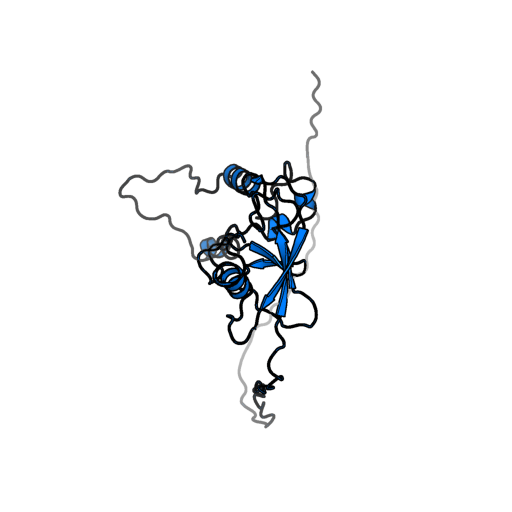296 16.898 1.00 98.44 76 GLU A CA 1
ATOM 558 C C . GLU A 1 76 ? -12.584 -2.481 17.578 1.00 98.44 76 GLU A C 1
ATOM 560 O O . GLU A 1 76 ? -13.229 -3.405 18.074 1.00 98.44 76 GLU A O 1
ATOM 565 N N . TYR A 1 77 ? -11.255 -2.417 17.645 1.00 98.25 77 TYR A N 1
ATOM 566 C CA . TYR A 1 77 ? -10.400 -3.317 18.417 1.00 98.25 77 TYR A CA 1
ATOM 567 C C . TYR A 1 77 ? -9.540 -2.509 19.377 1.00 98.25 77 TYR A C 1
ATOM 569 O O . TYR A 1 77 ? -9.019 -1.460 19.013 1.00 98.25 77 TYR A O 1
ATOM 577 N N . THR A 1 78 ? -9.357 -3.004 20.596 1.00 97.56 78 THR A N 1
ATOM 578 C CA . THR A 1 78 ? -8.513 -2.358 21.608 1.00 97.56 78 THR A CA 1
ATOM 579 C C . THR A 1 78 ? -7.306 -3.243 21.889 1.00 97.56 78 THR A C 1
ATOM 581 O O . THR A 1 78 ? -7.475 -4.396 22.276 1.00 97.56 78 THR A O 1
ATOM 584 N N . ILE A 1 79 ? -6.096 -2.718 21.684 1.00 97.06 79 ILE A N 1
ATOM 585 C CA . ILE A 1 79 ? -4.842 -3.473 21.784 1.00 97.06 79 ILE A CA 1
ATOM 586 C C . ILE A 1 79 ? -3.906 -2.833 22.808 1.00 97.06 79 ILE A C 1
ATOM 588 O O . ILE A 1 79 ? -3.625 -1.636 22.753 1.00 97.06 79 ILE A O 1
ATOM 592 N N . ASP A 1 80 ? -3.384 -3.648 23.727 1.00 95.81 80 ASP A N 1
ATOM 593 C CA . ASP A 1 80 ? -2.321 -3.229 24.642 1.00 95.81 80 ASP A CA 1
ATOM 594 C C . ASP A 1 80 ? -0.976 -3.160 23.907 1.00 95.81 80 ASP A C 1
ATOM 596 O O . ASP A 1 80 ? -0.380 -4.186 23.553 1.00 95.81 80 ASP A O 1
ATOM 600 N N . LEU A 1 81 ? -0.482 -1.934 23.724 1.00 94.75 81 LEU A N 1
ATOM 601 C CA . LEU A 1 81 ? 0.765 -1.646 23.022 1.00 94.75 81 LEU A CA 1
ATOM 602 C C . LEU A 1 81 ? 2.014 -2.184 23.730 1.00 94.75 81 LEU A C 1
ATOM 604 O O . LEU A 1 81 ? 3.040 -2.349 23.083 1.00 94.75 81 LEU A O 1
ATOM 608 N N . LYS A 1 82 ? 1.948 -2.525 25.025 1.00 94.12 82 LYS A N 1
ATOM 609 C CA . LYS A 1 82 ? 3.073 -3.175 25.729 1.00 94.12 82 LYS A CA 1
ATOM 610 C C . LYS A 1 82 ? 3.342 -4.590 25.228 1.00 94.12 82 LYS A C 1
ATOM 612 O O . LYS A 1 82 ? 4.445 -5.103 25.392 1.00 94.12 82 LYS A O 1
ATOM 617 N N . SER A 1 83 ? 2.319 -5.220 24.655 1.00 94.56 83 SER A N 1
ATOM 618 C CA . SER A 1 83 ? 2.335 -6.600 24.159 1.00 94.56 83 SER A CA 1
ATOM 619 C C . SER A 1 83 ? 2.222 -6.680 22.631 1.00 94.56 83 SER A C 1
ATOM 621 O O . SER A 1 83 ? 1.891 -7.733 22.083 1.00 94.56 83 SER A O 1
ATOM 623 N N . CYS A 1 84 ? 2.453 -5.559 21.944 1.00 96.88 84 CYS A N 1
ATOM 624 C CA . CYS A 1 84 ? 2.346 -5.426 20.499 1.00 96.88 84 CYS A CA 1
ATOM 625 C C . CYS A 1 84 ? 3.648 -4.855 19.933 1.00 96.88 84 CYS A C 1
ATOM 627 O O . CYS A 1 84 ? 4.291 -4.011 20.557 1.00 96.88 84 CYS A O 1
ATOM 629 N N . GLY A 1 85 ? 4.030 -5.308 18.738 1.00 96.44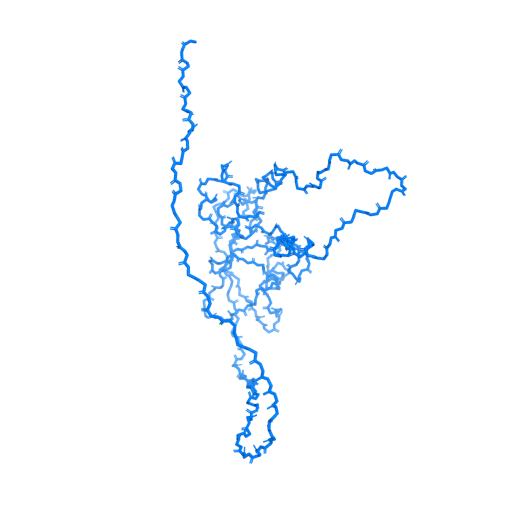 85 GLY A N 1
ATOM 630 C CA . GLY A 1 85 ? 5.102 -4.664 17.987 1.00 96.44 85 GLY A CA 1
ATOM 631 C C . GLY A 1 85 ? 4.737 -3.219 17.613 1.00 96.44 85 GLY A C 1
ATOM 632 O O . GLY A 1 85 ? 3.564 -2.838 17.673 1.00 96.44 85 GLY A O 1
ATOM 633 N N . PRO A 1 86 ? 5.732 -2.393 17.256 1.00 97.06 86 PRO A N 1
ATOM 634 C CA . PRO A 1 86 ? 5.537 -0.962 17.067 1.00 97.06 86 PRO A CA 1
ATOM 635 C C . PRO A 1 86 ? 4.839 -0.605 15.750 1.00 97.06 86 PRO A C 1
ATOM 637 O O . PRO A 1 86 ? 4.471 0.555 15.583 1.00 97.06 86 PRO A O 1
ATOM 640 N N . MET A 1 87 ? 4.688 -1.539 14.803 1.00 98.38 87 MET A N 1
ATOM 641 C CA . MET A 1 87 ? 4.152 -1.252 13.469 1.00 98.38 87 MET A CA 1
ATOM 642 C C . MET A 1 87 ? 2.652 -1.537 13.379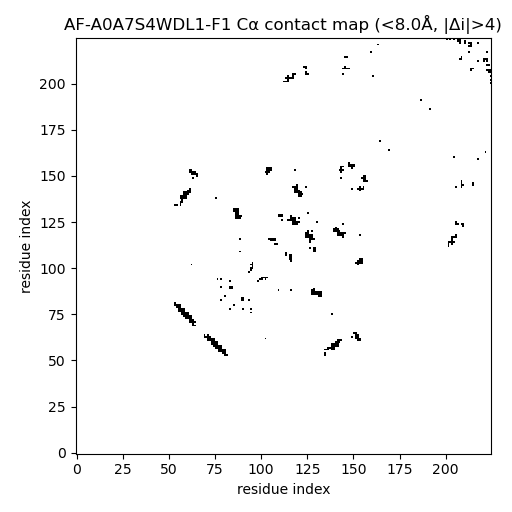 1.00 98.38 87 MET A C 1
ATOM 644 O O . MET A 1 87 ? 2.134 -2.442 14.030 1.00 98.38 87 MET A O 1
ATOM 648 N N . ILE A 1 88 ? 1.951 -0.839 12.480 1.00 98.62 88 ILE A N 1
ATOM 649 C CA . ILE A 1 88 ? 0.528 -1.093 12.192 1.00 98.62 88 ILE A CA 1
ATOM 650 C C . ILE A 1 88 ? 0.293 -2.562 11.808 1.00 98.62 88 ILE A C 1
ATOM 652 O O . ILE A 1 88 ? -0.688 -3.170 12.233 1.00 98.62 88 ILE A O 1
ATOM 656 N N . LEU A 1 89 ? 1.210 -3.165 11.041 1.00 98.75 89 LEU A N 1
ATOM 657 C CA . LEU A 1 89 ? 1.118 -4.580 10.678 1.00 98.75 89 LEU A CA 1
ATOM 658 C C . LEU A 1 89 ? 1.176 -5.511 11.900 1.00 98.75 89 LEU A C 1
ATOM 660 O O . LEU A 1 89 ? 0.501 -6.539 11.893 1.00 98.75 89 LEU A O 1
ATOM 664 N N . ASP A 1 90 ? 1.940 -5.167 12.939 1.00 98.56 90 ASP A N 1
ATOM 665 C CA . ASP A 1 90 ? 2.024 -5.984 14.153 1.00 98.56 90 ASP A CA 1
ATOM 666 C C . ASP A 1 90 ? 0.679 -5.997 14.886 1.00 98.56 90 ASP A C 1
ATOM 668 O O . ASP A 1 90 ? 0.216 -7.061 15.294 1.00 98.56 90 ASP A O 1
ATOM 672 N N . ALA A 1 91 ? -0.000 -4.846 14.960 1.00 98.50 91 ALA A N 1
ATOM 673 C CA . ALA A 1 91 ? -1.346 -4.754 15.523 1.00 98.50 91 ALA A CA 1
ATOM 674 C C . ALA A 1 91 ? -2.366 -5.572 14.717 1.00 98.50 91 ALA A C 1
ATOM 676 O O . ALA A 1 91 ? -3.156 -6.306 15.304 1.00 98.50 91 ALA A O 1
ATOM 677 N N . LEU A 1 92 ? -2.329 -5.506 13.380 1.00 98.81 92 LEU A N 1
ATOM 678 C CA . LEU A 1 92 ? -3.224 -6.296 12.521 1.00 98.81 92 LEU A CA 1
ATOM 679 C C . LEU A 1 92 ? -3.026 -7.805 12.703 1.00 98.81 92 LEU A C 1
ATOM 681 O O . LEU A 1 92 ? -4.000 -8.557 12.749 1.00 98.81 92 LEU A O 1
ATOM 685 N N . ILE A 1 93 ? -1.773 -8.250 12.812 1.00 98.69 93 ILE A N 1
ATOM 686 C CA . ILE A 1 93 ? -1.442 -9.657 13.062 1.00 98.69 93 ILE A CA 1
ATOM 687 C C . ILE A 1 93 ? -1.915 -10.069 14.453 1.00 98.69 93 ILE A C 1
ATOM 689 O O . ILE A 1 93 ? -2.592 -11.082 14.569 1.00 98.69 93 ILE A O 1
ATOM 693 N N . LYS A 1 94 ? -1.655 -9.257 15.483 1.00 98.56 94 LYS A N 1
ATOM 694 C CA . LYS A 1 94 ? -2.114 -9.529 16.848 1.00 98.56 94 LYS A CA 1
ATOM 695 C C . LYS A 1 94 ? -3.637 -9.631 16.936 1.00 98.56 94 LYS A C 1
ATOM 697 O O . LYS A 1 94 ? -4.150 -10.569 17.535 1.00 98.56 94 LYS A O 1
ATOM 702 N N . ILE A 1 95 ? -4.364 -8.704 16.304 1.00 98.69 95 ILE A N 1
ATOM 703 C CA . ILE A 1 95 ? -5.830 -8.763 16.221 1.00 98.69 95 ILE A CA 1
ATOM 704 C C . ILE A 1 95 ? -6.256 -10.075 15.572 1.00 98.69 95 ILE A C 1
ATOM 706 O O . ILE A 1 95 ? -7.113 -10.760 16.115 1.00 98.69 95 ILE A O 1
ATOM 710 N N . LYS A 1 96 ? -5.644 -10.453 14.446 1.00 98.75 96 LYS A N 1
ATOM 711 C CA . LYS A 1 96 ? -5.995 -11.693 13.755 1.00 98.75 96 LYS A CA 1
ATOM 712 C C . LYS A 1 96 ? -5.716 -12.942 14.594 1.00 98.75 96 LYS A C 1
ATOM 714 O O . LYS A 1 96 ? -6.542 -13.846 14.626 1.00 98.75 96 LYS A O 1
ATOM 719 N N . ASP A 1 97 ? -4.562 -13.002 15.241 1.00 98.50 97 ASP A N 1
ATOM 720 C CA . ASP A 1 97 ? -4.103 -14.213 15.920 1.00 98.50 97 ASP A CA 1
ATOM 721 C C . ASP A 1 97 ? -4.770 -14.398 17.293 1.00 98.50 97 ASP A C 1
ATOM 723 O O . ASP A 1 97 ? -5.008 -15.531 17.708 1.00 98.50 97 ASP A O 1
ATOM 727 N N . GLU A 1 98 ? -5.096 -13.305 17.991 1.00 98.25 98 GLU A N 1
ATOM 728 C CA . GLU A 1 98 ? -5.546 -13.351 19.390 1.00 98.25 98 GLU A CA 1
ATOM 729 C C . GLU A 1 98 ? -6.997 -12.891 19.612 1.00 98.25 98 GLU A C 1
ATOM 731 O O . GLU A 1 98 ? -7.581 -13.234 20.639 1.00 98.25 98 GLU A O 1
ATOM 736 N N . VAL A 1 99 ? -7.587 -12.110 18.697 1.00 98.19 99 VAL A N 1
ATOM 737 C CA . VAL A 1 99 ? -8.890 -11.448 18.920 1.00 98.19 99 VAL A CA 1
ATOM 738 C C . VAL A 1 99 ? -9.949 -11.880 17.906 1.00 98.19 99 VAL A C 1
ATOM 740 O O . VAL A 1 99 ? -11.021 -12.336 18.294 1.00 98.19 99 VAL A O 1
ATOM 743 N N . ASP A 1 100 ? -9.667 -11.733 16.612 1.00 98.31 100 ASP A N 1
ATOM 744 C CA . ASP A 1 100 ? -10.585 -12.056 15.522 1.00 98.31 100 ASP A CA 1
ATOM 745 C C . ASP A 1 100 ? -9.852 -12.707 14.330 1.00 98.31 100 ASP A C 1
ATOM 747 O O . ASP A 1 100 ? -9.358 -12.006 13.435 1.00 98.31 100 ASP A O 1
ATOM 751 N N . PRO A 1 101 ? -9.851 -14.050 14.236 1.00 98.31 101 PRO A N 1
ATOM 752 C CA . PRO A 1 101 ? -9.192 -14.770 13.149 1.00 98.31 101 PRO A CA 1
ATOM 753 C C . PRO A 1 101 ? -9.844 -14.560 11.780 1.00 98.31 101 PRO A C 1
ATOM 755 O O . PRO A 1 101 ? -9.232 -14.910 10.765 1.00 98.31 101 PRO A O 1
ATOM 758 N N . THR A 1 102 ? -11.040 -13.969 11.708 1.00 98.12 102 THR A N 1
ATOM 759 C CA . THR A 1 102 ? -11.729 -13.689 10.440 1.00 98.12 102 THR A CA 1
ATOM 760 C C . THR A 1 102 ? -11.159 -12.471 9.711 1.00 98.12 102 THR A C 1
ATOM 762 O O . THR A 1 102 ? -11.335 -12.357 8.495 1.00 98.12 102 THR A O 1
ATOM 765 N N . LEU A 1 103 ? -10.421 -11.598 10.412 1.00 98.69 103 LEU A N 1
ATOM 766 C CA . LEU A 1 103 ? -9.808 -10.409 9.825 1.00 98.69 103 LEU A CA 1
ATOM 767 C C . LEU A 1 103 ? -8.852 -10.787 8.685 1.00 98.69 103 LEU A C 1
ATOM 769 O O . LEU A 1 103 ? -7.910 -11.569 8.863 1.00 98.69 103 LEU A O 1
ATOM 773 N N . THR A 1 104 ? -9.077 -10.214 7.504 1.00 98.62 104 THR A N 1
ATOM 774 C CA . THR A 1 104 ? -8.334 -10.551 6.285 1.00 98.62 104 THR A CA 1
ATOM 775 C C . THR A 1 104 ? -7.562 -9.349 5.729 1.00 98.62 104 THR A C 1
ATOM 777 O O . THR A 1 104 ? -8.106 -8.270 5.515 1.00 98.62 104 THR A O 1
ATOM 780 N N . PHE A 1 105 ? -6.265 -9.536 5.471 1.00 98.81 105 PHE A N 1
ATOM 781 C CA . PHE A 1 105 ? -5.376 -8.530 4.877 1.00 98.81 105 PHE A CA 1
ATOM 782 C C . PHE A 1 105 ? -4.182 -9.195 4.178 1.00 98.81 105 PHE A C 1
ATOM 784 O O . PHE A 1 105 ? -3.812 -10.333 4.483 1.00 98.81 105 PHE A O 1
ATOM 791 N N . ARG A 1 106 ? -3.545 -8.482 3.241 1.00 98.69 106 ARG A N 1
ATOM 792 C CA . ARG A 1 106 ? -2.333 -8.952 2.551 1.00 98.69 106 ARG A CA 1
ATOM 793 C C . ARG A 1 106 ? -1.067 -8.507 3.289 1.00 98.69 106 ARG A C 1
ATOM 795 O O . ARG A 1 106 ? -0.944 -7.366 3.721 1.00 98.69 106 ARG A O 1
ATOM 802 N N . ARG A 1 107 ? -0.101 -9.419 3.417 1.00 98.31 107 ARG A N 1
ATOM 803 C CA . ARG A 1 107 ? 1.220 -9.193 4.033 1.00 98.31 107 ARG A CA 1
ATOM 804 C C . ARG A 1 107 ? 2.221 -10.258 3.588 1.00 98.31 107 ARG A C 1
ATOM 806 O O . ARG A 1 107 ? 1.811 -11.400 3.365 1.00 98.31 107 ARG A O 1
ATOM 813 N N . SER A 1 108 ? 3.503 -9.888 3.526 1.00 98.44 108 SER A N 1
ATOM 814 C CA . SER A 1 108 ? 4.606 -10.822 3.254 1.00 98.44 108 SER A CA 1
ATOM 815 C C . SER A 1 108 ? 5.911 -10.420 3.960 1.00 98.44 108 SER A C 1
ATOM 817 O O . SER A 1 108 ? 6.169 -10.940 5.037 1.00 98.44 108 SER A O 1
ATOM 819 N N . CYS A 1 109 ? 6.702 -9.495 3.392 1.00 98.06 109 CYS A N 1
ATOM 820 C CA . CYS A 1 109 ? 8.098 -9.247 3.803 1.00 98.06 109 CYS A CA 1
ATOM 821 C C . CYS A 1 109 ? 8.268 -8.756 5.256 1.00 98.06 109 CYS A C 1
ATOM 823 O O . CYS A 1 109 ? 8.902 -9.442 6.045 1.00 98.06 109 CYS A O 1
ATOM 825 N N . ARG A 1 110 ? 7.567 -7.669 5.626 1.00 98.00 110 ARG A N 1
ATOM 826 C CA . ARG A 1 110 ? 7.685 -6.875 6.874 1.00 98.00 110 ARG A CA 1
ATOM 827 C C . ARG A 1 110 ? 8.766 -5.783 6.888 1.00 98.00 110 ARG A C 1
ATOM 829 O O . ARG A 1 110 ? 8.811 -5.015 7.835 1.00 98.00 110 ARG A O 1
ATOM 836 N N . GLU A 1 111 ? 9.531 -5.625 5.816 1.00 97.94 111 GLU A N 1
ATOM 837 C CA . GLU A 1 111 ? 10.561 -4.581 5.671 1.00 97.94 111 GLU A CA 1
ATOM 838 C C . GLU A 1 111 ? 10.298 -3.617 4.501 1.00 97.94 111 GLU A C 1
ATOM 840 O O . GLU A 1 111 ? 11.189 -2.909 4.043 1.00 97.94 111 GLU A O 1
ATOM 845 N N . GLY A 1 112 ? 9.058 -3.575 4.003 1.00 97.94 112 GLY A N 1
ATOM 846 C CA . GLY A 1 112 ? 8.623 -2.558 3.045 1.00 97.94 112 GLY A CA 1
ATOM 847 C C . GLY A 1 112 ? 9.020 -2.782 1.587 1.00 97.94 112 GLY A C 1
ATOM 848 O O . GLY A 1 112 ? 8.859 -1.868 0.787 1.00 97.94 112 GLY A O 1
ATOM 849 N N . ILE A 1 113 ? 9.483 -3.979 1.215 1.00 98.44 113 ILE A N 1
ATOM 850 C CA . ILE A 1 113 ? 9.974 -4.248 -0.146 1.00 98.44 113 I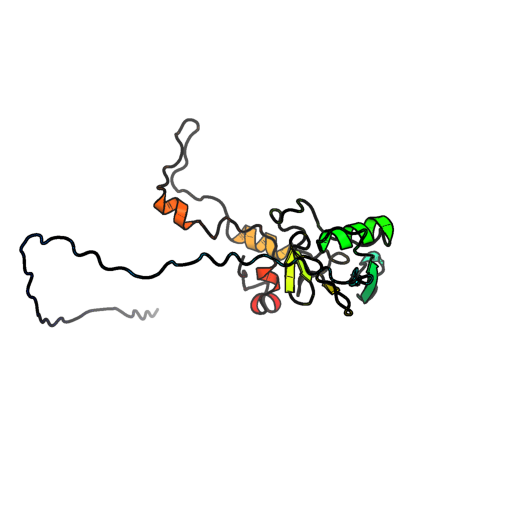LE A CA 1
ATOM 851 C C . ILE A 1 113 ? 8.942 -4.904 -1.078 1.00 98.44 113 ILE A C 1
ATOM 853 O O . ILE A 1 113 ? 8.963 -4.685 -2.280 1.00 98.44 113 ILE A O 1
ATOM 857 N N . CYS A 1 114 ? 8.003 -5.697 -0.550 1.00 98.25 114 CYS A N 1
ATOM 858 C CA . CYS A 1 114 ? 7.059 -6.458 -1.390 1.00 98.25 114 CYS A CA 1
ATOM 859 C C . CYS A 1 114 ? 5.817 -5.674 -1.853 1.00 98.25 114 CYS A C 1
ATOM 861 O O . CYS A 1 114 ? 5.037 -6.184 -2.650 1.00 98.25 114 CYS A O 1
ATOM 863 N N . GLY A 1 115 ? 5.542 -4.509 -1.257 1.00 98.25 115 GLY A N 1
ATOM 864 C CA . GLY A 1 115 ? 4.345 -3.705 -1.543 1.00 98.25 115 GLY A CA 1
ATOM 865 C C . GLY A 1 115 ? 2.993 -4.292 -1.096 1.00 98.25 115 GLY A C 1
ATOM 866 O O . GLY A 1 115 ? 1.988 -3.595 -1.167 1.00 98.25 115 GLY A O 1
ATOM 867 N N . SER A 1 116 ? 2.931 -5.529 -0.586 1.00 98.50 116 SER A N 1
ATOM 868 C CA . SER A 1 116 ? 1.657 -6.245 -0.383 1.00 98.50 116 SER A CA 1
ATOM 869 C C . SER A 1 116 ? 0.741 -5.685 0.710 1.00 98.50 116 SER A C 1
ATOM 871 O O . SER A 1 116 ? -0.462 -5.903 0.641 1.00 98.50 116 SER A O 1
ATOM 873 N N . CYS A 1 117 ? 1.286 -5.014 1.730 1.00 98.62 117 CYS A N 1
ATOM 874 C CA . CYS A 1 117 ? 0.520 -4.491 2.876 1.00 98.62 117 CYS A CA 1
ATOM 875 C C . CYS A 1 117 ? 0.131 -3.013 2.716 1.00 98.62 117 CYS A C 1
ATOM 877 O O . CYS A 1 117 ? 0.060 -2.270 3.697 1.00 98.62 117 CYS A O 1
ATOM 879 N N . ALA A 1 118 ? -0.060 -2.581 1.471 1.00 98.75 118 ALA A N 1
ATOM 880 C CA . ALA A 1 118 ? -0.562 -1.259 1.151 1.00 98.75 118 ALA A CA 1
ATOM 881 C C . ALA A 1 118 ? -2.033 -1.127 1.560 1.00 98.75 118 ALA A C 1
ATOM 883 O O . ALA A 1 118 ? -2.866 -1.956 1.192 1.00 98.75 118 ALA A O 1
ATOM 884 N N . MET A 1 119 ? -2.339 -0.087 2.327 1.00 98.75 119 MET A N 1
ATOM 885 C CA . MET A 1 119 ? -3.685 0.230 2.806 1.00 98.75 119 MET A CA 1
ATOM 886 C C . MET A 1 119 ? -3.770 1.713 3.176 1.00 98.75 119 MET A C 1
ATOM 888 O O . MET A 1 119 ? -2.759 2.421 3.145 1.00 98.75 119 MET A O 1
ATOM 892 N N . ASN A 1 120 ? -4.966 2.195 3.505 1.00 98.75 120 ASN A N 1
ATOM 893 C CA . ASN A 1 120 ? -5.172 3.558 3.971 1.00 98.75 120 ASN A CA 1
ATOM 894 C C . ASN A 1 120 ? -5.232 3.580 5.504 1.00 98.75 120 ASN A C 1
ATOM 896 O O . ASN A 1 120 ? -6.044 2.888 6.109 1.00 98.75 120 ASN A O 1
ATOM 900 N N . ILE A 1 121 ? -4.336 4.343 6.126 1.00 98.62 121 ILE A N 1
ATOM 901 C CA . ILE A 1 121 ? -4.192 4.461 7.579 1.00 98.62 121 ILE A CA 1
ATOM 902 C C . ILE A 1 121 ? -4.349 5.938 7.932 1.00 98.62 121 ILE A C 1
ATOM 904 O O . ILE A 1 121 ? -3.574 6.779 7.468 1.00 98.62 121 ILE A O 1
ATOM 908 N N . ASN A 1 122 ? -5.372 6.268 8.723 1.00 97.56 122 ASN A N 1
ATOM 909 C CA . ASN A 1 122 ? -5.744 7.643 9.074 1.00 97.56 122 ASN A CA 1
ATOM 910 C C . ASN A 1 122 ? -5.857 8.574 7.848 1.00 97.56 122 ASN A C 1
ATOM 912 O O . ASN A 1 122 ? -5.347 9.698 7.845 1.00 97.56 122 ASN A O 1
ATOM 916 N N . GLY A 1 123 ? -6.484 8.093 6.772 1.00 97.31 123 GLY A N 1
ATOM 917 C CA . GLY A 1 123 ? -6.690 8.865 5.546 1.00 97.31 123 GLY A CA 1
ATOM 918 C C . GLY A 1 123 ? -5.491 8.892 4.594 1.00 97.31 123 GLY A C 1
ATOM 919 O O . GLY A 1 123 ? -5.617 9.422 3.490 1.00 97.31 123 GLY A O 1
ATOM 920 N N . LYS A 1 124 ? -4.341 8.307 4.956 1.00 98.12 124 LYS A N 1
ATOM 921 C CA . LYS A 1 124 ? -3.133 8.289 4.117 1.00 98.12 124 LYS A CA 1
ATOM 922 C C . LYS A 1 124 ? -2.775 6.879 3.671 1.00 98.12 124 LYS A C 1
ATOM 924 O O . LYS A 1 124 ? -2.716 5.957 4.477 1.00 98.12 124 LYS A O 1
ATOM 929 N N . ASN A 1 125 ? -2.464 6.722 2.387 1.00 98.62 125 ASN A N 1
ATOM 930 C CA . ASN A 1 125 ? -1.989 5.444 1.865 1.00 98.62 125 ASN A CA 1
ATOM 931 C C . ASN A 1 125 ? -0.551 5.189 2.317 1.00 98.62 125 ASN A C 1
ATOM 933 O O . ASN A 1 125 ? 0.310 6.063 2.198 1.00 98.62 125 ASN A O 1
ATOM 937 N N . GLY A 1 126 ? -0.275 3.976 2.780 1.00 98.25 126 GLY A N 1
ATOM 938 C CA . GLY A 1 126 ? 1.063 3.575 3.185 1.00 98.25 126 GLY A CA 1
ATOM 939 C C . GLY A 1 126 ? 1.187 2.074 3.396 1.00 98.25 126 GLY A C 1
ATOM 940 O O . GLY A 1 126 ? 0.228 1.319 3.239 1.00 98.25 126 GLY A O 1
ATOM 941 N N . LEU A 1 127 ? 2.403 1.640 3.722 1.00 98.81 127 LEU A N 1
ATOM 942 C CA . LEU A 1 127 ? 2.697 0.240 4.006 1.00 98.81 127 LEU A CA 1
ATOM 943 C C . LEU A 1 127 ? 2.558 -0.003 5.505 1.00 98.81 127 LEU A C 1
ATOM 945 O O . LEU A 1 127 ? 3.335 0.542 6.287 1.00 98.81 127 LEU A O 1
ATOM 949 N N . ALA A 1 128 ? 1.628 -0.869 5.905 1.00 98.75 128 ALA A N 1
ATOM 950 C CA . ALA A 1 128 ? 1.391 -1.168 7.319 1.00 98.75 128 ALA A CA 1
ATOM 951 C C . ALA A 1 128 ? 2.649 -1.659 8.063 1.00 98.75 128 ALA A C 1
ATOM 953 O O . ALA A 1 128 ? 2.778 -1.451 9.263 1.00 98.75 128 ALA A O 1
ATOM 954 N N . CYS A 1 129 ? 3.590 -2.301 7.360 1.00 98.62 129 CYS A N 1
ATOM 955 C CA . CYS A 1 129 ? 4.844 -2.778 7.953 1.00 98.62 129 CYS A CA 1
ATOM 956 C C . CYS A 1 129 ? 5.898 -1.695 8.222 1.00 98.62 129 CYS A C 1
ATOM 958 O O . CYS A 1 129 ? 6.845 -1.966 8.948 1.00 98.62 129 CYS A O 1
ATOM 960 N N . LEU A 1 130 ? 5.760 -0.500 7.640 1.00 98.25 130 LEU A N 1
ATOM 961 C CA . LEU A 1 130 ? 6.699 0.611 7.844 1.00 98.25 130 LEU A CA 1
ATOM 962 C C . LEU A 1 130 ? 6.100 1.758 8.660 1.00 98.25 130 LEU A C 1
ATOM 964 O O . LEU A 1 130 ? 6.819 2.676 9.051 1.00 98.25 130 LEU A O 1
ATOM 968 N N . LEU A 1 131 ? 4.784 1.746 8.861 1.00 98.25 131 LEU A N 1
ATOM 969 C CA . LEU A 1 131 ? 4.093 2.780 9.612 1.00 98.25 131 LEU A CA 1
ATOM 970 C C . LEU A 1 131 ? 4.058 2.402 11.087 1.00 98.25 131 LEU A C 1
ATOM 972 O O . LEU A 1 131 ? 3.513 1.361 11.456 1.00 98.25 131 LEU A O 1
ATOM 976 N N . TYR A 1 132 ? 4.635 3.275 11.908 1.00 97.81 132 TYR A N 1
ATOM 977 C CA . TYR A 1 132 ? 4.594 3.166 13.356 1.00 97.81 132 TYR A CA 1
ATOM 978 C C . TYR A 1 132 ? 3.177 3.413 13.870 1.00 97.81 132 TYR A C 1
ATOM 980 O O . TYR A 1 132 ? 2.434 4.245 13.345 1.00 97.81 132 TYR A O 1
ATOM 988 N N . ILE A 1 133 ? 2.821 2.706 14.934 1.00 97.69 133 ILE A N 1
ATOM 989 C CA . ILE A 1 133 ? 1.667 3.033 15.755 1.00 97.69 133 ILE A CA 1
ATOM 990 C C . ILE A 1 133 ? 2.025 4.303 16.523 1.00 97.69 133 ILE A C 1
ATOM 992 O O . ILE A 1 133 ? 2.906 4.289 17.380 1.00 97.69 133 ILE A O 1
ATOM 996 N N . GLU A 1 134 ? 1.337 5.395 16.212 1.00 94.69 134 GLU A N 1
ATOM 997 C CA . GLU A 1 134 ? 1.402 6.640 16.973 1.00 94.69 134 GLU A CA 1
ATOM 998 C C . GLU A 1 134 ? 0.241 6.647 17.978 1.00 94.69 134 GLU A C 1
ATOM 1000 O O . GLU A 1 134 ? -0.909 6.828 17.565 1.00 94.69 134 GLU A O 1
ATOM 1005 N N . PRO A 1 135 ? 0.494 6.398 19.279 1.00 93.38 135 PRO A N 1
ATOM 1006 C CA . PRO A 1 135 ? -0.582 6.233 20.246 1.00 93.38 135 PRO A CA 1
ATOM 1007 C C . PRO A 1 135 ? -1.355 7.536 20.447 1.00 93.38 135 PRO A C 1
ATOM 1009 O O . PRO A 1 135 ? -0.759 8.604 20.602 1.00 93.38 135 PRO A O 1
ATOM 1012 N N . SER A 1 136 ? -2.683 7.453 20.477 1.00 93.12 136 SER A N 1
ATOM 1013 C CA . SER A 1 136 ? -3.554 8.596 20.746 1.00 93.12 136 SER A CA 1
ATOM 1014 C C . SER A 1 136 ? -4.889 8.156 21.346 1.00 93.12 136 SER A C 1
ATOM 1016 O O . SER A 1 136 ? -5.292 7.003 21.211 1.00 93.12 136 SER A O 1
ATOM 1018 N N . ASP A 1 137 ? -5.625 9.097 21.9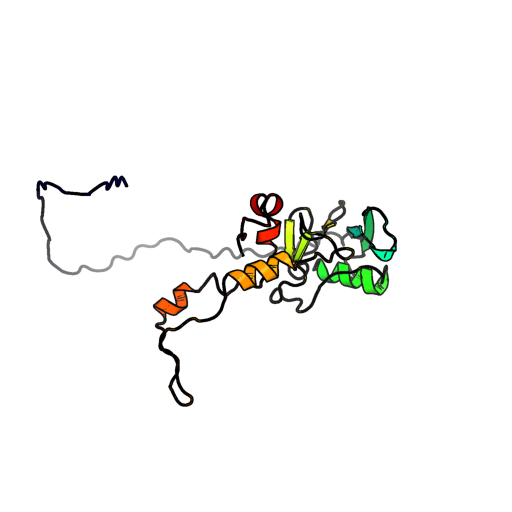40 1.00 92.81 137 ASP A N 1
ATOM 1019 C CA . ASP A 1 137 ? -6.981 8.836 22.449 1.00 92.81 137 ASP A CA 1
ATOM 1020 C C . ASP A 1 137 ? -7.988 8.508 21.330 1.00 92.81 137 ASP A C 1
ATOM 1022 O O . ASP A 1 137 ? -9.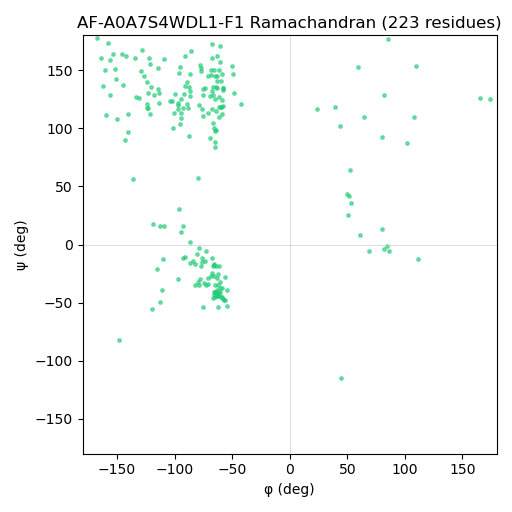072 7.980 21.586 1.00 92.81 137 ASP A O 1
ATOM 1026 N N . LYS A 1 138 ? -7.648 8.833 20.076 1.00 95.31 138 LYS A N 1
ATOM 1027 C CA . LYS A 1 138 ? -8.468 8.528 18.904 1.00 95.31 138 LYS A CA 1
ATOM 1028 C C . LYS A 1 138 ? -8.146 7.134 18.382 1.00 95.31 138 LYS A C 1
ATOM 1030 O O . LYS A 1 138 ? -6.999 6.685 18.414 1.00 95.31 138 LYS A O 1
ATOM 1035 N N . ALA A 1 139 ? -9.166 6.473 17.843 1.00 97.00 139 ALA A N 1
ATOM 1036 C CA . ALA A 1 139 ? -8.960 5.235 17.113 1.00 97.00 139 ALA A CA 1
ATOM 1037 C C . ALA A 1 139 ? -8.122 5.495 15.852 1.00 97.00 139 ALA A C 1
ATOM 1039 O O . ALA A 1 139 ? -8.375 6.456 15.124 1.00 97.00 139 ALA A O 1
ATOM 1040 N N . ILE A 1 140 ? -7.140 4.629 15.600 1.00 98.38 140 ILE A N 1
ATOM 1041 C CA . ILE A 1 140 ? -6.423 4.589 14.327 1.00 98.38 140 ILE A CA 1
ATOM 1042 C C . ILE A 1 140 ? -7.348 3.916 13.322 1.00 98.38 140 ILE A C 1
ATOM 1044 O O . ILE A 1 140 ? -7.711 2.752 13.492 1.00 98.38 140 ILE A O 1
ATOM 1048 N N . GLU A 1 141 ? -7.749 4.655 12.296 1.00 98.50 141 GLU A N 1
ATOM 1049 C CA . GLU A 1 141 ? -8.641 4.149 11.262 1.00 98.50 141 GLU A CA 1
ATOM 1050 C C . GLU A 1 141 ? -7.834 3.446 10.166 1.00 98.50 141 GLU A C 1
ATOM 1052 O O . GLU A 1 141 ? -6.881 4.014 9.628 1.00 98.50 141 GLU A O 1
ATOM 1057 N N . ILE A 1 142 ? -8.216 2.212 9.837 1.00 98.81 142 ILE A N 1
ATOM 1058 C CA . ILE A 1 142 ? -7.586 1.393 8.804 1.00 98.81 142 ILE A CA 1
ATOM 1059 C C . ILE A 1 142 ? -8.650 0.975 7.792 1.00 98.81 142 ILE A C 1
ATOM 1061 O O . ILE A 1 142 ? -9.597 0.253 8.108 1.00 98.81 142 ILE A O 1
ATOM 1065 N N . GLN A 1 143 ? -8.451 1.416 6.559 1.00 98.75 143 GLN A N 1
ATOM 1066 C CA . GLN A 1 143 ? -9.324 1.196 5.415 1.00 98.75 143 GLN A CA 1
ATOM 1067 C C . GLN A 1 143 ? -8.532 0.479 4.304 1.00 98.75 143 GLN A C 1
ATOM 1069 O O . GLN A 1 143 ? -7.302 0.607 4.238 1.00 98.75 143 GLN A O 1
ATOM 1074 N N . PRO A 1 144 ? -9.188 -0.266 3.395 1.00 98.56 144 PRO A N 1
ATOM 1075 C CA . PRO A 1 144 ? -8.538 -0.741 2.175 1.00 98.56 144 PRO A CA 1
ATOM 1076 C C . PRO A 1 144 ? -8.047 0.440 1.320 1.00 98.56 144 PRO A C 1
ATOM 1078 O O . PRO A 1 144 ? -8.356 1.605 1.584 1.00 98.56 144 PRO A O 1
ATOM 1081 N N . LEU A 1 145 ? -7.264 0.154 0.275 1.00 98.50 145 LEU A N 1
ATOM 1082 C CA . LEU A 1 145 ? -6.833 1.205 -0.647 1.00 98.50 145 LEU A CA 1
ATOM 1083 C C . LEU A 1 145 ? -8.054 1.914 -1.279 1.00 98.50 145 LEU A C 1
ATOM 1085 O O . LEU A 1 145 ? -8.968 1.228 -1.750 1.00 98.50 145 LEU A O 1
ATOM 1089 N N . PRO A 1 146 ? -8.091 3.261 -1.317 1.00 97.81 146 PRO A N 1
ATOM 1090 C CA . PRO A 1 146 ? -9.275 4.003 -1.747 1.00 97.81 146 PRO A CA 1
ATOM 1091 C C . PRO A 1 146 ? -9.680 3.717 -3.194 1.00 97.81 146 PRO A C 1
ATOM 1093 O O . PRO A 1 146 ? -8.823 3.477 -4.045 1.00 97.81 146 PRO A O 1
ATOM 1096 N N . HIS A 1 147 ? -10.985 3.821 -3.474 1.00 95.88 147 HIS A N 1
ATOM 1097 C CA . HIS A 1 147 ? -11.558 3.676 -4.821 1.00 95.88 147 HIS A CA 1
ATOM 1098 C C . HIS A 1 147 ? -11.158 2.375 -5.538 1.00 95.88 147 HIS A C 1
ATOM 1100 O O . HIS A 1 147 ? -10.987 2.336 -6.755 1.00 95.88 147 HIS A O 1
ATOM 1106 N N . THR A 1 148 ? -11.032 1.289 -4.778 1.00 95.06 148 THR A N 1
ATOM 1107 C CA . THR A 1 148 ? -10.869 -0.065 -5.310 1.00 95.06 148 THR A CA 1
ATOM 1108 C C . THR A 1 148 ? -12.082 -0.913 -4.945 1.00 95.06 148 THR A C 1
ATOM 1110 O O . THR A 1 148 ? -12.737 -0.671 -3.928 1.00 95.06 148 THR A O 1
ATOM 1113 N N . TYR A 1 149 ? -12.395 -1.915 -5.767 1.00 95.50 149 TYR A N 1
ATOM 1114 C CA . TYR A 1 149 ? -13.341 -2.950 -5.360 1.00 95.50 149 TYR A CA 1
ATOM 1115 C C . TYR A 1 149 ? -12.712 -3.775 -4.240 1.00 95.50 149 TYR A C 1
ATOM 1117 O O . TYR A 1 149 ? -11.560 -4.190 -4.345 1.00 95.50 149 TYR A O 1
ATOM 1125 N N . VAL A 1 150 ? -13.451 -4.005 -3.159 1.00 97.19 150 VAL A N 1
ATOM 1126 C CA . VAL A 1 150 ? -12.947 -4.764 -2.013 1.00 97.19 150 VAL A CA 1
ATOM 1127 C C . VAL A 1 150 ? -13.358 -6.222 -2.153 1.00 97.19 150 VAL A C 1
ATOM 1129 O O . VAL A 1 150 ? -14.540 -6.526 -2.284 1.00 97.19 150 VAL A O 1
ATOM 1132 N N . VAL A 1 151 ? -12.377 -7.124 -2.102 1.00 97.31 151 VAL A N 1
ATOM 1133 C CA . VAL A 1 151 ? -12.618 -8.571 -2.119 1.00 97.31 151 VAL A CA 1
ATOM 1134 C C . VAL A 1 151 ? -13.134 -9.025 -0.753 1.00 97.31 151 VAL A C 1
ATOM 1136 O O . VAL A 1 151 ? -14.181 -9.654 -0.673 1.00 97.31 151 VAL A O 1
ATOM 1139 N N . LYS A 1 152 ? -12.408 -8.693 0.322 1.00 97.81 152 LYS A N 1
ATOM 1140 C CA . LYS A 1 152 ? -12.779 -8.958 1.723 1.00 97.81 152 LYS A CA 1
ATOM 1141 C C . LYS A 1 152 ? -11.949 -8.068 2.645 1.00 97.81 152 LYS A C 1
ATOM 1143 O O . LYS A 1 152 ? -10.739 -7.972 2.442 1.00 97.81 152 LYS A O 1
ATOM 1148 N N . ASP A 1 153 ? -12.565 -7.459 3.655 1.00 98.38 153 ASP A N 1
ATOM 1149 C CA . ASP A 1 153 ? -11.893 -6.604 4.648 1.00 98.38 153 ASP A CA 1
ATOM 1150 C C . ASP A 1 153 ? -10.889 -5.607 4.016 1.00 98.38 153 ASP A C 1
ATOM 1152 O O . ASP A 1 153 ? -11.271 -4.729 3.249 1.00 98.38 153 ASP A O 1
ATOM 1156 N N . LEU A 1 154 ? -9.589 -5.748 4.298 1.00 98.75 154 LEU A N 1
ATOM 1157 C CA . LEU A 1 154 ? -8.530 -4.852 3.824 1.00 98.75 154 LEU A CA 1
ATOM 1158 C C . LEU A 1 154 ? -7.887 -5.326 2.509 1.00 98.75 154 LEU A C 1
ATOM 1160 O O . LEU A 1 154 ? -6.779 -4.907 2.172 1.00 98.75 154 LEU A O 1
ATOM 1164 N N . VAL A 1 155 ? -8.527 -6.247 1.784 1.00 98.69 155 VAL A N 1
ATOM 1165 C CA . VAL A 1 155 ? -8.006 -6.833 0.545 1.00 98.69 155 VAL A CA 1
ATOM 1166 C C . VAL A 1 155 ? -8.681 -6.195 -0.671 1.00 98.69 155 VAL A C 1
ATOM 1168 O O . VAL A 1 155 ? -9.786 -6.605 -1.035 1.00 98.69 155 VAL A O 1
ATOM 1171 N N . PRO A 1 156 ? -8.023 -5.237 -1.346 1.00 97.81 156 PRO A N 1
ATOM 1172 C CA . PRO A 1 156 ? -8.540 -4.669 -2.582 1.00 97.81 156 PRO A CA 1
ATOM 1173 C C . PRO A 1 156 ? -8.314 -5.608 -3.775 1.00 97.81 156 PRO A C 1
ATOM 1175 O O . PRO A 1 156 ? -7.359 -6.400 -3.812 1.00 97.81 156 PRO A O 1
ATOM 1178 N N . ASP A 1 157 ? -9.159 -5.478 -4.789 1.00 97.75 157 ASP A N 1
ATOM 1179 C CA . ASP A 1 157 ? -8.921 -6.016 -6.120 1.00 97.75 157 ASP A CA 1
ATOM 1180 C C . ASP A 1 157 ? -7.945 -5.103 -6.879 1.00 97.75 157 ASP A C 1
ATOM 1182 O O . ASP A 1 157 ? -8.199 -3.918 -7.093 1.00 97.75 157 ASP A O 1
ATOM 1186 N N . LEU A 1 158 ? -6.803 -5.669 -7.273 1.00 97.50 158 LEU A N 1
ATOM 1187 C CA . LEU A 1 158 ? -5.742 -4.982 -8.014 1.00 97.50 158 LEU A CA 1
ATOM 1188 C C . LEU A 1 158 ? -5.651 -5.459 -9.472 1.00 97.50 158 LEU A C 1
ATOM 1190 O O . LEU A 1 158 ? -4.658 -5.201 -10.149 1.00 97.50 158 LEU A O 1
ATOM 1194 N N . THR A 1 159 ? -6.678 -6.144 -9.978 1.00 97.62 159 THR A N 1
ATOM 1195 C CA . THR A 1 159 ? -6.696 -6.696 -11.339 1.00 97.62 159 THR A CA 1
ATOM 1196 C C . THR A 1 159 ? -6.492 -5.612 -12.398 1.00 97.62 159 THR A C 1
ATOM 1198 O O . THR A 1 159 ? -5.630 -5.771 -13.262 1.00 97.62 159 THR A O 1
ATOM 1201 N N . ASN A 1 160 ? -7.201 -4.477 -12.309 1.00 96.19 160 ASN A N 1
ATOM 1202 C CA . ASN A 1 160 ? -7.011 -3.374 -13.263 1.00 96.19 160 ASN A CA 1
ATOM 1203 C C . ASN A 1 160 ? -5.579 -2.819 -13.221 1.00 96.19 160 ASN A C 1
ATOM 1205 O O . ASN A 1 160 ? -4.953 -2.653 -14.263 1.00 96.19 160 ASN A O 1
ATOM 1209 N N . PHE A 1 161 ? -5.033 -2.620 -12.018 1.00 97.25 161 PHE A N 1
ATOM 1210 C CA . PHE A 1 161 ? -3.667 -2.134 -11.819 1.00 97.25 161 PHE A CA 1
ATOM 1211 C C . PHE A 1 161 ? -2.631 -3.031 -12.521 1.00 97.25 161 PHE A C 1
ATOM 1213 O O . PHE A 1 161 ? -1.794 -2.545 -13.282 1.00 97.25 161 PHE A O 1
ATOM 1220 N N . TYR A 1 162 ? -2.723 -4.353 -12.348 1.00 97.69 162 TYR A N 1
ATOM 1221 C CA . TYR A 1 162 ? -1.810 -5.283 -13.018 1.00 97.69 162 TYR A CA 1
ATOM 1222 C C . TYR A 1 162 ? -2.052 -5.388 -14.529 1.00 97.69 162 TYR A C 1
ATOM 1224 O O . TYR A 1 162 ? -1.095 -5.540 -15.291 1.00 97.69 162 TYR A O 1
ATOM 1232 N N . ASN A 1 163 ? -3.301 -5.277 -14.985 1.00 97.50 163 ASN A N 1
ATOM 1233 C CA . ASN A 1 163 ? -3.616 -5.266 -16.413 1.00 97.50 163 ASN A CA 1
ATOM 1234 C C . ASN A 1 163 ? -3.035 -4.027 -17.111 1.00 97.50 163 ASN A C 1
ATOM 1236 O O . ASN A 1 163 ? -2.456 -4.152 -18.192 1.00 97.50 163 ASN A O 1
ATOM 1240 N N . GLN A 1 164 ? -3.111 -2.855 -16.480 1.00 97.50 164 GLN A N 1
ATOM 1241 C CA . GLN A 1 164 ? -2.481 -1.634 -16.981 1.00 97.50 164 GLN A CA 1
ATOM 1242 C C . GLN A 1 164 ? -0.957 -1.749 -17.003 1.00 97.50 164 GLN A C 1
ATOM 1244 O O . GLN A 1 164 ? -0.344 -1.460 -18.030 1.00 97.50 164 GLN A O 1
ATOM 1249 N N . TYR A 1 165 ? -0.344 -2.269 -15.938 1.00 98.00 165 TYR A N 1
ATOM 1250 C CA . TYR A 1 165 ? 1.098 -2.520 -15.920 1.00 98.00 165 TYR A CA 1
ATOM 1251 C C . TYR A 1 165 ? 1.536 -3.488 -17.033 1.00 98.00 165 TYR A C 1
ATOM 1253 O O . TYR A 1 165 ? 2.562 -3.293 -17.678 1.00 98.00 165 TYR A O 1
ATOM 1261 N N . LYS A 1 166 ? 0.733 -4.512 -17.340 1.00 97.75 166 LYS A N 1
ATOM 1262 C CA . LYS A 1 166 ? 1.001 -5.405 -18.476 1.00 97.75 166 L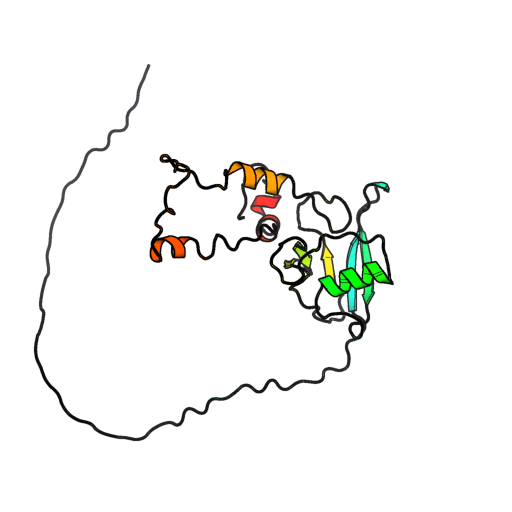YS A CA 1
ATOM 1263 C C . LYS A 1 166 ? 0.911 -4.680 -19.826 1.00 97.75 166 LYS A C 1
ATOM 1265 O O . LYS A 1 166 ? 1.671 -5.012 -20.735 1.00 97.75 166 LYS A O 1
ATOM 1270 N N . SER A 1 167 ? 0.013 -3.703 -19.963 1.00 97.25 167 SER A N 1
ATOM 1271 C CA . SER A 1 167 ? -0.232 -2.982 -21.222 1.00 97.25 167 SER A CA 1
ATOM 1272 C C . SER A 1 167 ? 0.949 -2.127 -21.696 1.00 97.25 167 SER A C 1
ATOM 1274 O O . SER A 1 167 ? 1.111 -1.940 -22.899 1.00 97.25 167 SER A O 1
ATOM 1276 N N . ILE A 1 168 ? 1.807 -1.660 -20.778 1.00 96.62 168 ILE A N 1
ATOM 1277 C CA . ILE A 1 168 ? 3.018 -0.898 -21.129 1.00 96.62 168 ILE A CA 1
ATOM 1278 C C . ILE A 1 168 ? 4.171 -1.791 -21.602 1.00 96.62 168 ILE A C 1
ATOM 1280 O O . ILE A 1 168 ? 5.224 -1.289 -21.994 1.00 96.62 168 ILE A O 1
ATOM 1284 N N . GLU A 1 169 ? 3.970 -3.112 -21.587 1.00 97.75 169 GLU A N 1
ATOM 1285 C CA . GLU A 1 169 ? 4.943 -4.115 -22.002 1.00 97.75 169 GLU A CA 1
ATOM 1286 C C . GLU A 1 169 ? 6.314 -3.945 -21.300 1.00 97.75 169 GLU A C 1
ATOM 1288 O O . GLU A 1 169 ? 7.314 -3.638 -21.964 1.00 97.75 169 GLU A O 1
ATOM 1293 N N . PRO A 1 170 ? 6.377 -4.112 -19.959 1.00 96.88 170 PRO A N 1
ATOM 1294 C CA . PRO A 1 170 ? 7.498 -3.687 -19.116 1.00 96.88 170 PRO A CA 1
ATOM 1295 C C . PRO A 1 170 ? 8.681 -4.670 -19.162 1.00 96.88 170 PRO A C 1
ATOM 1297 O O . PRO A 1 170 ? 9.125 -5.211 -18.152 1.00 96.88 170 PRO A O 1
ATOM 1300 N N . TRP A 1 171 ? 9.204 -4.922 -20.358 1.00 95.69 171 TRP A N 1
ATOM 1301 C CA . TRP A 1 171 ? 10.387 -5.742 -20.597 1.00 95.69 171 TRP A CA 1
ATOM 1302 C C . TRP A 1 171 ? 11.331 -5.063 -21.587 1.00 95.69 171 TRP A C 1
ATOM 1304 O O . TRP A 1 171 ? 10.955 -4.173 -22.351 1.00 95.69 171 TRP A O 1
ATOM 1314 N N . LEU A 1 172 ? 12.595 -5.489 -21.590 1.00 94.19 172 LEU A N 1
ATOM 1315 C CA . LEU A 1 172 ? 13.604 -4.936 -22.485 1.00 94.19 172 LEU A CA 1
ATOM 1316 C C . LEU A 1 172 ? 13.296 -5.310 -23.943 1.00 94.19 172 LEU A C 1
ATOM 1318 O O . LEU A 1 172 ? 13.353 -6.481 -24.317 1.00 94.19 172 LEU A O 1
ATOM 1322 N N . LYS A 1 173 ? 13.025 -4.308 -24.782 1.00 92.75 173 LYS A N 1
ATOM 1323 C CA . LYS A 1 173 ? 12.814 -4.480 -26.226 1.00 92.75 173 LYS A CA 1
ATOM 1324 C C . LYS A 1 173 ? 14.067 -4.062 -26.989 1.00 92.75 173 LYS A C 1
ATOM 1326 O O . LYS A 1 173 ? 14.530 -2.930 -26.853 1.00 92.75 173 LYS A O 1
ATOM 1331 N N . ARG A 1 174 ? 14.612 -4.964 -27.806 1.00 91.56 174 ARG A N 1
ATOM 1332 C CA . ARG A 1 174 ? 15.766 -4.705 -28.681 1.00 91.56 174 ARG A CA 1
ATOM 1333 C C . ARG A 1 174 ? 15.472 -5.142 -30.106 1.00 91.56 174 ARG A C 1
ATOM 1335 O O . ARG A 1 174 ? 14.714 -6.080 -30.326 1.00 91.56 174 ARG A O 1
ATOM 1342 N N . LYS A 1 175 ? 16.082 -4.444 -31.064 1.00 91.56 175 LYS A N 1
ATOM 1343 C CA . LYS A 1 175 ? 16.053 -4.838 -32.481 1.00 91.56 175 LYS A CA 1
ATOM 1344 C C . LYS A 1 175 ? 17.062 -5.958 -32.749 1.00 91.56 175 LYS A C 1
ATOM 1346 O O . LYS A 1 175 ? 16.809 -6.836 -33.561 1.00 91.56 175 LYS A O 1
ATOM 1351 N N . ASP A 1 176 ? 18.186 -5.916 -32.046 1.00 88.12 176 ASP A N 1
ATOM 1352 C CA . ASP A 1 176 ? 19.267 -6.889 -32.045 1.00 88.12 176 ASP A CA 1
ATOM 1353 C C . ASP A 1 176 ? 19.116 -7.850 -30.856 1.00 88.12 176 ASP A C 1
ATOM 1355 O O . ASP A 1 176 ? 19.158 -7.441 -29.695 1.00 88.12 176 ASP A O 1
ATOM 1359 N N . VAL A 1 177 ? 18.920 -9.139 -31.138 1.00 88.12 177 VAL A N 1
ATOM 1360 C CA . VAL A 1 177 ? 18.792 -10.176 -30.107 1.00 88.12 177 VAL A CA 1
ATOM 1361 C C . VAL A 1 177 ? 20.084 -10.977 -30.046 1.00 88.12 177 VAL A C 1
ATOM 1363 O O . VAL A 1 177 ? 20.517 -11.543 -31.049 1.00 88.12 177 VAL A O 1
ATOM 1366 N N . LYS A 1 178 ? 20.690 -11.027 -28.858 1.00 87.88 178 LYS A N 1
ATOM 1367 C CA . LYS A 1 178 ? 21.878 -11.841 -28.596 1.00 87.88 178 LYS A CA 1
ATOM 1368 C C . LYS A 1 178 ? 21.605 -13.331 -28.711 1.00 87.88 178 LYS A C 1
ATOM 1370 O O . LYS A 1 178 ? 20.549 -13.818 -28.309 1.00 87.88 178 LYS A O 1
ATOM 1375 N N . GLN A 1 179 ? 22.599 -14.050 -29.207 1.00 89.56 179 GLN A N 1
ATOM 1376 C CA . GLN A 1 179 ? 22.620 -15.499 -29.239 1.00 89.56 179 GLN A CA 1
ATOM 1377 C C . GLN A 1 179 ? 23.274 -16.064 -27.978 1.00 89.56 179 GLN A C 1
ATOM 1379 O O . GLN A 1 179 ? 23.982 -15.389 -27.226 1.00 89.56 179 GLN A O 1
ATOM 1384 N N . LYS A 1 180 ? 23.020 -17.349 -27.731 1.00 85.38 180 LYS A N 1
ATOM 1385 C CA . LYS A 1 180 ? 23.635 -18.077 -26.622 1.00 85.38 180 LYS A CA 1
ATOM 1386 C C . LYS A 1 180 ? 25.161 -18.065 -26.791 1.00 85.38 180 LYS A C 1
ATOM 1388 O O . LYS A 1 180 ? 25.668 -18.622 -27.756 1.00 85.38 180 LYS A O 1
ATOM 1393 N N . GLY A 1 181 ? 25.871 -17.469 -25.834 1.00 89.31 181 GLY A N 1
ATOM 1394 C CA . GLY A 1 181 ? 27.333 -17.317 -25.858 1.00 89.31 181 GLY A CA 1
ATOM 1395 C C . GLY A 1 181 ? 27.816 -15.874 -26.040 1.00 89.31 181 GLY A C 1
ATOM 1396 O O . GLY A 1 181 ? 28.986 -15.598 -25.779 1.00 89.31 181 GLY A O 1
ATOM 1397 N N . ASP A 1 182 ? 26.930 -14.945 -26.413 1.00 91.75 182 ASP A N 1
ATOM 1398 C CA . ASP A 1 182 ? 27.264 -13.521 -26.470 1.00 91.75 182 ASP A CA 1
ATOM 1399 C C . ASP A 1 182 ? 27.496 -12.936 -25.066 1.00 91.75 182 ASP A C 1
ATOM 1401 O O . ASP A 1 182 ? 26.888 -13.354 -24.079 1.00 91.75 182 ASP A O 1
ATOM 1405 N N . LYS A 1 183 ? 28.363 -11.917 -24.976 1.00 92.75 183 LYS A N 1
ATOM 1406 C CA . LYS A 1 183 ? 28.632 -11.181 -23.725 1.00 92.75 183 LYS A CA 1
ATOM 1407 C C . LYS A 1 183 ? 27.418 -10.363 -23.269 1.00 92.75 183 LYS A C 1
ATOM 1409 O O . LYS A 1 183 ? 26.462 -10.182 -24.015 1.00 92.75 183 LYS A O 1
ATOM 1414 N N . GLU A 1 184 ? 27.474 -9.780 -22.076 1.00 92.50 184 GLU A N 1
ATOM 1415 C CA . GLU A 1 184 ? 26.470 -8.845 -21.537 1.00 92.50 184 GLU A CA 1
ATOM 1416 C C . GLU A 1 184 ? 26.304 -7.581 -22.400 1.00 92.50 184 GLU A C 1
ATOM 1418 O O . GLU A 1 184 ? 27.166 -7.233 -23.214 1.00 92.50 184 GLU A O 1
ATOM 1423 N N . TYR A 1 185 ? 25.151 -6.905 -22.310 1.00 92.38 185 TYR A N 1
ATOM 1424 C CA . TYR A 1 185 ? 24.965 -5.617 -22.990 1.00 92.38 185 TYR A CA 1
ATOM 1425 C C . TYR A 1 185 ? 25.717 -4.530 -22.234 1.00 92.38 185 TYR A C 1
ATOM 1427 O O . TYR A 1 185 ? 25.525 -4.370 -21.033 1.00 92.38 185 TYR A O 1
ATOM 1435 N N . PHE A 1 186 ? 26.543 -3.770 -22.949 1.00 93.88 186 PHE A N 1
ATOM 1436 C CA . PHE A 1 186 ? 27.228 -2.638 -22.352 1.00 93.88 186 PHE A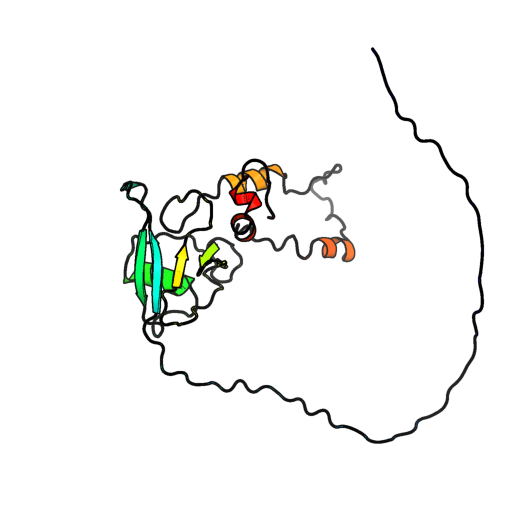 CA 1
ATOM 1437 C C . PHE A 1 186 ? 26.217 -1.551 -21.964 1.00 93.88 186 PHE A C 1
ATOM 1439 O O . PHE A 1 186 ? 25.404 -1.128 -22.788 1.00 93.88 186 PHE A O 1
ATOM 1446 N N . GLN A 1 187 ? 26.299 -1.096 -20.716 1.00 96.38 187 GLN A N 1
ATOM 1447 C CA . GLN A 1 187 ? 25.610 0.082 -20.202 1.00 96.38 187 GLN A CA 1
ATOM 1448 C C . GLN A 1 187 ? 26.632 0.909 -19.417 1.00 96.38 187 GLN A C 1
ATOM 1450 O O . GLN A 1 187 ? 27.317 0.378 -18.542 1.00 96.38 187 GLN A O 1
ATOM 1455 N N . SER A 1 188 ? 26.758 2.197 -19.744 1.00 98.38 188 SER A N 1
ATOM 1456 C CA . SER A 1 188 ? 27.612 3.118 -18.989 1.00 98.38 188 SER A CA 1
ATOM 1457 C C . SER A 1 188 ? 27.045 3.357 -17.583 1.00 98.38 188 SER A C 1
ATOM 1459 O O . SER A 1 188 ? 25.853 3.143 -17.334 1.00 98.38 188 SER A O 1
ATOM 1461 N N . ARG A 1 189 ? 27.880 3.826 -16.647 1.00 98.38 189 ARG A N 1
ATOM 1462 C CA . ARG A 1 189 ? 27.401 4.179 -15.298 1.00 98.38 189 ARG A CA 1
ATOM 1463 C C . ARG A 1 189 ? 26.400 5.329 -15.363 1.00 98.38 189 ARG A C 1
ATOM 1465 O O . ARG A 1 189 ? 25.388 5.299 -14.671 1.00 98.38 189 ARG A O 1
ATOM 1472 N N . GLU A 1 190 ? 26.659 6.292 -16.238 1.00 98.38 190 GLU A N 1
ATOM 1473 C CA . GLU A 1 190 ? 25.815 7.452 -16.489 1.00 98.38 190 GLU A CA 1
ATOM 1474 C C . GLU A 1 190 ? 24.442 7.040 -17.039 1.00 98.38 190 GLU A C 1
ATOM 1476 O O . GLU A 1 190 ? 23.423 7.571 -16.607 1.00 98.38 190 GLU A O 1
ATOM 1481 N N . ASP A 1 191 ? 24.382 6.062 -17.949 1.00 98.00 191 ASP A N 1
ATOM 1482 C CA . ASP A 1 191 ? 23.109 5.549 -18.466 1.00 98.00 191 ASP A CA 1
ATOM 1483 C C . ASP A 1 191 ? 22.354 4.699 -17.443 1.00 98.00 191 ASP A C 1
ATOM 1485 O O . ASP A 1 191 ? 21.126 4.752 -17.407 1.00 98.00 191 ASP A O 1
ATOM 1489 N N . ARG A 1 192 ? 23.055 3.926 -16.603 1.00 97.38 192 ARG A N 1
ATOM 1490 C CA . ARG A 1 192 ? 22.418 3.166 -15.519 1.00 97.38 192 ARG A CA 1
ATOM 1491 C C . ARG A 1 192 ? 21.798 4.096 -14.477 1.00 97.38 192 ARG A C 1
ATOM 1493 O O . ARG A 1 192 ? 20.691 3.813 -14.023 1.00 97.38 192 ARG A O 1
ATOM 1500 N N . ALA A 1 193 ? 22.476 5.190 -14.133 1.00 98.12 193 ALA A N 1
ATOM 1501 C CA . ALA A 1 193 ? 22.000 6.163 -13.149 1.00 98.12 193 ALA A CA 1
ATOM 1502 C C . ALA A 1 193 ? 20.687 6.844 -13.569 1.00 98.12 193 ALA A C 1
ATOM 1504 O O . ALA A 1 193 ? 19.895 7.242 -12.723 1.00 98.12 193 ALA A O 1
ATOM 1505 N N . LYS A 1 194 ? 20.390 6.916 -14.876 1.00 98.06 194 LYS A N 1
ATOM 1506 C CA . LYS A 1 194 ? 19.102 7.434 -15.373 1.00 98.06 194 LYS A CA 1
ATOM 1507 C C . LYS A 1 194 ? 17.899 6.617 -14.909 1.00 98.06 194 LYS A C 1
ATOM 1509 O O . LYS A 1 194 ? 16.792 7.119 -15.027 1.00 98.06 194 LYS A O 1
ATOM 1514 N N . LEU A 1 195 ? 18.092 5.373 -14.461 1.00 98.00 195 LEU A N 1
ATOM 1515 C CA . LEU A 1 195 ? 17.012 4.515 -13.971 1.00 98.00 195 LEU A CA 1
ATOM 1516 C C . LEU A 1 195 ? 16.718 4.718 -12.479 1.00 98.00 195 LEU A C 1
ATOM 1518 O O . LEU A 1 195 ? 15.662 4.282 -12.024 1.00 98.00 195 LEU A O 1
ATOM 1522 N N . ASP A 1 196 ? 17.628 5.352 -11.736 1.00 97.88 196 ASP A N 1
ATOM 1523 C CA . ASP A 1 196 ? 17.470 5.575 -10.299 1.00 97.88 196 ASP A CA 1
ATOM 1524 C C . ASP A 1 196 ? 16.254 6.472 -10.020 1.00 97.88 196 ASP A C 1
ATOM 1526 O O . ASP A 1 196 ? 16.026 7.481 -10.692 1.00 97.88 196 ASP A O 1
ATOM 1530 N N . GLY A 1 197 ? 15.451 6.073 -9.037 1.00 97.00 197 GLY A N 1
ATOM 1531 C CA . GLY A 1 197 ? 14.146 6.654 -8.720 1.00 97.00 197 GLY A CA 1
ATOM 1532 C C . GLY A 1 197 ? 12.964 6.078 -9.513 1.00 97.00 197 GLY A C 1
ATOM 1533 O O . GLY A 1 197 ? 11.827 6.447 -9.224 1.00 97.00 197 GLY A O 1
ATOM 1534 N N . MET A 1 198 ? 13.198 5.193 -10.491 1.00 96.00 198 MET A N 1
ATOM 1535 C CA . MET A 1 198 ? 12.140 4.533 -11.272 1.00 96.00 198 MET A CA 1
ATOM 1536 C C . MET A 1 198 ? 12.046 3.027 -11.003 1.00 96.00 198 MET A C 1
ATOM 1538 O O . MET A 1 198 ? 10.951 2.520 -10.757 1.00 96.00 198 MET A O 1
ATOM 1542 N N . TYR A 1 199 ? 13.163 2.288 -11.046 1.00 97.25 199 TYR A N 1
ATOM 1543 C CA . TYR A 1 199 ? 13.126 0.821 -10.895 1.00 97.25 199 TYR A CA 1
ATOM 1544 C C . TYR A 1 199 ? 12.846 0.368 -9.454 1.00 97.25 199 TYR A C 1
ATOM 1546 O O . TYR A 1 199 ? 12.538 -0.798 -9.225 1.00 97.25 199 TYR A O 1
ATOM 1554 N N . GLU A 1 200 ? 12.950 1.277 -8.486 1.00 98.25 200 GLU A N 1
ATOM 1555 C CA . GLU A 1 200 ? 12.668 1.052 -7.071 1.00 98.25 200 GLU A CA 1
ATOM 1556 C C . GLU A 1 200 ? 11.162 0.931 -6.782 1.00 98.25 200 GLU A C 1
ATOM 1558 O O . GLU A 1 200 ? 10.776 0.628 -5.652 1.00 98.25 200 GLU A O 1
ATOM 1563 N N . CYS A 1 201 ? 10.295 1.156 -7.778 1.00 98.38 201 CYS A N 1
ATOM 1564 C CA . CYS A 1 201 ? 8.860 0.932 -7.648 1.00 98.38 201 CYS A CA 1
ATOM 1565 C C . CYS A 1 201 ? 8.563 -0.528 -7.262 1.00 98.38 201 CYS A C 1
ATOM 1567 O O . CYS A 1 201 ? 8.840 -1.465 -8.006 1.00 98.38 201 CYS A O 1
ATOM 1569 N N . ILE A 1 202 ? 7.923 -0.711 -6.106 1.00 98.56 202 ILE A N 1
ATOM 1570 C CA . ILE A 1 202 ? 7.537 -2.026 -5.564 1.00 98.56 202 ILE A CA 1
ATOM 1571 C C . ILE A 1 202 ? 6.102 -2.437 -5.928 1.00 98.56 202 ILE A C 1
ATOM 1573 O O . ILE A 1 202 ? 5.552 -3.361 -5.332 1.00 98.56 202 ILE A O 1
ATOM 1577 N N . LEU A 1 203 ? 5.457 -1.705 -6.844 1.00 98.44 203 LEU A N 1
ATOM 1578 C CA . LEU A 1 203 ? 4.087 -1.959 -7.310 1.00 98.44 203 LEU A CA 1
ATOM 1579 C C . LEU A 1 203 ? 3.048 -2.098 -6.175 1.00 98.44 203 LEU A C 1
ATOM 1581 O O . LEU A 1 203 ? 2.156 -2.943 -6.224 1.00 98.44 203 LEU A O 1
ATOM 1585 N N . CYS A 1 204 ? 3.135 -1.249 -5.146 1.00 98.50 204 CYS A N 1
ATOM 1586 C CA . CYS A 1 204 ? 2.224 -1.281 -3.993 1.00 98.50 204 CYS A CA 1
ATOM 1587 C C . CYS A 1 204 ? 0.858 -0.609 -4.231 1.00 98.50 204 CYS A C 1
ATOM 1589 O O . CYS A 1 204 ? -0.007 -0.667 -3.364 1.00 98.50 204 CYS A O 1
ATOM 1591 N N . ALA A 1 205 ? 0.672 0.076 -5.364 1.00 98.38 205 ALA A N 1
ATOM 1592 C CA . ALA A 1 205 ? -0.533 0.833 -5.724 1.00 98.38 205 ALA A CA 1
ATOM 1593 C C . ALA A 1 205 ? -0.927 2.005 -4.786 1.00 98.38 205 ALA A C 1
ATOM 1595 O O . ALA A 1 205 ? -1.974 2.626 -4.995 1.00 98.38 205 ALA A O 1
ATOM 1596 N N . CYS A 1 206 ? -0.098 2.390 -3.803 1.00 98.56 206 CYS A N 1
ATOM 1597 C CA . CYS A 1 206 ? -0.382 3.542 -2.931 1.00 98.56 206 CYS A CA 1
ATOM 1598 C C . CYS A 1 206 ? -0.544 4.851 -3.718 1.00 98.56 206 CYS A C 1
ATOM 1600 O O . CYS A 1 206 ? -1.488 5.598 -3.465 1.00 98.56 206 CYS A O 1
ATOM 1602 N N . CYS A 1 207 ? 0.354 5.124 -4.674 1.00 98.06 207 CYS A N 1
ATOM 1603 C CA . CYS A 1 207 ? 0.305 6.333 -5.503 1.00 98.06 207 CYS A CA 1
ATOM 1604 C C . CYS A 1 207 ? -0.933 6.344 -6.411 1.00 98.06 207 CYS A C 1
ATOM 1606 O O . CYS A 1 207 ? -1.638 7.351 -6.469 1.00 98.06 207 CYS A O 1
ATOM 1608 N N . MET A 1 208 ? -1.254 5.203 -7.030 1.00 96.94 208 MET A N 1
ATOM 1609 C CA . MET A 1 208 ? -2.440 5.014 -7.873 1.00 96.94 208 MET A CA 1
ATOM 1610 C C . MET A 1 208 ? -3.710 5.399 -7.122 1.00 96.94 208 MET A C 1
ATOM 1612 O O . MET A 1 208 ? -4.480 6.253 -7.546 1.00 96.94 208 MET A O 1
ATOM 1616 N N . THR A 1 209 ? -3.879 4.817 -5.940 1.00 97.12 209 THR A N 1
ATOM 1617 C CA . THR A 1 209 ? -5.085 4.960 -5.119 1.00 97.12 209 THR A CA 1
ATOM 1618 C C . THR A 1 209 ? -5.052 6.191 -4.217 1.00 97.12 209 THR A C 1
ATOM 1620 O O . THR A 1 209 ? -5.995 6.423 -3.470 1.00 97.12 209 THR A O 1
ATOM 1623 N N . SER A 1 210 ? -4.000 7.011 -4.288 1.00 97.88 210 SER A N 1
ATOM 1624 C CA . SER A 1 210 ? -3.992 8.372 -3.732 1.00 97.88 210 SER A CA 1
ATOM 1625 C C . SER A 1 210 ? -4.407 9.433 -4.752 1.00 97.88 210 SER A C 1
ATOM 1627 O O . SER A 1 210 ? -4.609 10.583 -4.376 1.00 97.88 210 SER A O 1
ATOM 1629 N N . CYS A 1 211 ? -4.495 9.071 -6.037 1.00 97.75 211 CYS A N 1
ATOM 1630 C CA . CYS A 1 211 ? -4.715 10.006 -7.129 1.00 97.75 211 CYS A CA 1
ATOM 1631 C C . CYS A 1 211 ? -6.210 10.112 -7.472 1.00 97.75 211 CYS A C 1
ATOM 1633 O O . CYS A 1 211 ? -6.760 9.174 -8.055 1.00 97.75 211 CYS A O 1
ATOM 1635 N N . PRO A 1 212 ? -6.866 11.266 -7.242 1.00 97.00 212 PRO A N 1
ATOM 1636 C CA . PRO A 1 212 ? -8.274 11.435 -7.597 1.00 97.00 212 PRO A CA 1
ATOM 1637 C C . PRO A 1 212 ? -8.547 11.259 -9.093 1.00 97.00 212 PRO A C 1
ATOM 1639 O O . PRO A 1 212 ? -9.595 10.753 -9.472 1.00 97.00 212 PRO A O 1
ATOM 1642 N N . SER A 1 213 ? -7.599 11.616 -9.967 1.00 97.38 213 SER A N 1
ATOM 1643 C CA . SER A 1 213 ? -7.757 11.388 -11.412 1.00 97.38 213 SER A CA 1
ATOM 1644 C C . SER A 1 213 ? -7.920 9.901 -11.740 1.00 97.38 213 SER A C 1
ATOM 1646 O O . SER A 1 213 ? -8.701 9.550 -12.623 1.00 97.38 213 SER A O 1
ATOM 1648 N N . TYR A 1 214 ? -7.207 9.033 -11.017 1.00 97.31 214 TYR A N 1
ATOM 1649 C CA . TYR A 1 214 ? -7.325 7.586 -11.171 1.00 97.31 214 TYR A CA 1
ATOM 1650 C C . TYR A 1 214 ? -8.613 7.048 -10.546 1.00 97.31 214 TYR A C 1
ATOM 1652 O O . TYR A 1 214 ? -9.211 6.133 -11.093 1.00 97.31 214 TYR A O 1
ATOM 1660 N N . TRP A 1 215 ? -9.097 7.654 -9.459 1.00 96.62 215 TRP A N 1
ATOM 1661 C CA . TRP A 1 215 ? -10.391 7.300 -8.864 1.00 96.62 215 TRP A CA 1
ATOM 1662 C C . TRP A 1 215 ? -11.557 7.509 -9.827 1.00 96.62 215 TRP A C 1
ATOM 1664 O O . TRP A 1 215 ? -12.474 6.694 -9.874 1.00 96.62 215 TRP A O 1
ATOM 1674 N N . TRP A 1 216 ? -11.523 8.607 -10.585 1.00 96.38 216 TRP A N 1
ATOM 1675 C CA . TRP A 1 216 ? -12.601 8.966 -11.502 1.00 96.38 216 TRP A CA 1
ATOM 1676 C C . TRP A 1 216 ? -12.523 8.241 -12.842 1.00 96.38 216 TRP A C 1
ATOM 1678 O O . TRP A 1 216 ? -13.560 7.952 -13.428 1.00 96.38 216 TRP A O 1
ATOM 1688 N N . ASN A 1 217 ? -11.313 7.979 -13.345 1.00 95.12 217 ASN A N 1
ATOM 1689 C CA . ASN A 1 217 ? -11.115 7.451 -14.695 1.00 95.12 217 ASN A CA 1
ATOM 1690 C C . ASN A 1 217 ? -10.067 6.325 -14.739 1.00 95.12 217 ASN A C 1
ATOM 1692 O O . ASN A 1 217 ? -9.109 6.432 -15.513 1.00 95.12 217 ASN A O 1
ATOM 1696 N N . PRO A 1 218 ? -10.230 5.243 -13.955 1.00 92.88 218 PRO A N 1
ATOM 1697 C CA . PRO A 1 218 ? -9.243 4.165 -13.890 1.00 92.88 218 PRO A CA 1
ATOM 1698 C C . PRO A 1 218 ? -9.125 3.392 -15.209 1.00 92.88 218 PRO A C 1
ATOM 1700 O O . PRO A 1 218 ? -8.124 2.726 -15.428 1.00 92.88 218 PRO A O 1
ATOM 1703 N N . GLU A 1 219 ? -10.114 3.496 -16.099 1.00 91.69 219 GLU A N 1
ATOM 1704 C CA . GLU A 1 219 ? -10.127 2.826 -17.407 1.00 91.69 219 GLU A CA 1
ATOM 1705 C C . GLU A 1 219 ? -9.240 3.542 -18.443 1.00 91.69 219 GLU A C 1
ATOM 1707 O O . GLU A 1 219 ? -8.716 2.923 -19.368 1.00 91.69 219 GLU A O 1
ATOM 1712 N N . TYR A 1 220 ? -9.095 4.867 -18.307 1.00 92.88 220 TYR A N 1
ATOM 1713 C CA . TYR A 1 220 ? -8.468 5.734 -19.314 1.00 92.88 220 TYR A CA 1
ATOM 1714 C C . TYR A 1 220 ? -7.131 6.301 -18.851 1.00 92.88 220 TYR A C 1
ATOM 1716 O O . TYR A 1 220 ? -6.196 6.433 -19.640 1.00 92.88 220 TYR A O 1
ATOM 1724 N N . TYR A 1 221 ? -7.042 6.678 -17.576 1.00 96.38 221 TYR A N 1
ATOM 1725 C CA . TYR A 1 221 ? -5.813 7.182 -16.997 1.00 96.38 221 TYR A CA 1
ATOM 1726 C C . TYR A 1 221 ? -4.999 6.009 -16.456 1.00 96.38 221 TYR A C 1
ATOM 1728 O O . TYR A 1 221 ? -5.432 5.329 -15.531 1.00 96.38 221 TYR A O 1
ATOM 1736 N N . LEU A 1 222 ? -3.803 5.802 -17.014 1.00 96.31 222 LEU A N 1
ATOM 1737 C CA . LEU A 1 222 ? -2.899 4.719 -16.606 1.00 96.31 222 LEU A CA 1
ATOM 1738 C C . LEU A 1 222 ? -2.399 4.851 -15.165 1.00 96.31 222 LEU A C 1
ATOM 1740 O O . LEU A 1 222 ? -1.937 3.874 -14.597 1.00 96.31 222 LEU A O 1
ATOM 1744 N N . GLY A 1 223 ? -2.490 6.045 -14.577 1.00 96.50 223 GLY A N 1
ATOM 1745 C CA . GLY A 1 223 ? -2.021 6.292 -13.224 1.00 96.50 223 GLY A CA 1
ATOM 1746 C C . GLY A 1 223 ? -0.526 6.626 -13.122 1.00 96.50 223 GLY A C 1
ATOM 1747 O O . GLY A 1 223 ? 0.174 6.718 -14.130 1.00 96.50 223 GLY A O 1
ATOM 1748 N N . PRO A 1 224 ? -0.058 6.926 -11.899 1.00 97.31 224 PRO A N 1
ATOM 1749 C CA . PRO A 1 224 ? 1.325 7.328 -11.633 1.00 97.31 224 PRO A CA 1
ATOM 1750 C C . PRO A 1 224 ? 2.354 6.193 -11.489 1.00 97.31 224 PRO A C 1
ATOM 1752 O O . PRO A 1 224 ? 3.542 6.505 -11.476 1.00 97.31 224 PRO A O 1
ATOM 1755 N N . ALA A 1 225 ? 1.939 4.939 -11.280 1.00 96.06 225 ALA A N 1
ATOM 1756 C CA . ALA A 1 225 ? 2.848 3.793 -11.118 1.00 96.06 225 ALA A CA 1
ATOM 1757 C C . ALA A 1 225 ? 3.181 3.150 -12.466 1.00 96.06 225 ALA A C 1
ATOM 1759 O O . ALA A 1 225 ? 4.351 2.739 -12.625 1.00 96.06 225 ALA A O 1
#

Radius of gyration: 29.69 Å; Cα contacts (8 Å, |Δi|>4): 253; chains: 1; bounding box: 76×60×84 Å

Mean predicted aligned error: 13.18 Å

Foldseek 3Di:
DDDDDDDDDDDDDDDDDDDDDDDDDDDDDDDDDDDDDDDDPPDPDPPPPPDPQFDFAKAFFWWDDVVVVDDIDTDIDTGRPVPFDFFQVRVQVCCCPPPNVQADAFDDDLPQQQLRQWWAWQNATDRRSPHTDDGDPDHTYTGAQALFPAPTGNRGDCPLLVVLVVVVVPDDDDPDDDDPPDDDDDDDPVRVVVCPPPVSDNSNCRQLSVDVVCSVCVPPDSGDD

Organism: NCBI:txid311494

InterPro domains:
  IPR001041 2Fe-2S ferredoxin-type iron-sulfur binding domain [PS51085] (57-146)
  IPR001041 2Fe-2S ferredoxin-type iron-sulfur binding domain [cd00207] (72-122)
  IPR004489 Succinate dehydrogenase/fumarate reductase iron-sulphur protein [TIGR00384] (61-225)
  IPR006058 2Fe-2S ferredoxin, iron-sulphur binding site [PS00197] (109-117)
  IPR009051 Alpha-helical ferredoxin [G3DSA:1.10.1060.10] (158-225)
  IPR012675 Beta-grasp domain superfamily [G3DSA:3.10.20.30] (47-157)
  IPR017896 4Fe-4S ferredoxin-type, iron-sulphur binding domain [PS51379] (191-221)
  IPR017900 4Fe-4S ferredoxin, iron-sulphur binding, conserved site [PS00198] (201-212)
  IPR025192 Succinate dehydogenase/fumarate reductase N-terminal [PF13085] (59-162)
  IPR036010 2Fe-2S ferredoxin-like superfamily [SSF54292] (58-157)
  IPR050573 Succinate Dehydrogenase/Fumarate Reductase Iron-Sulfur [PTHR11921] (50-225)

Nearest PDB structures (foldseek):
  2fbw-assembly2_O  TM=9.807E-01  e=2.005E-25  Gallus gallus
  3abv-assembly1_B  TM=9.789E-01  e=1.457E-25  Sus scrofa
  3vrb-assembly1_B  TM=9.806E-01  e=3.123E-24  Ascaris suum
  8bqs-assembly1_CB  TM=9.636E-01  e=6.696E-23  Tetrahymena thermophila SB210
  5xmj-assembly2_F  TM=8.891E-01  e=2.651E-14  Megalodesulfovibrio gigas DSM 1382 = ATCC 19364

Solvent-accessible surface area (backbone atoms only — not comparable to full-atom values): 14750 Å² total; per-residue (Å²): 142,83,91,83,85,87,80,89,84,82,87,86,89,88,88,85,90,89,86,86,84,90,83,86,84,85,80,88,84,80,89,81,93,79,90,83,80,86,80,76,82,80,72,80,73,81,77,82,74,82,67,78,82,75,69,64,35,38,34,32,35,42,40,39,49,68,93,74,68,53,81,69,47,73,47,80,45,78,43,55,58,92,82,40,60,64,26,44,40,40,48,54,49,48,40,27,76,76,74,41,71,82,65,46,68,52,71,78,77,61,78,69,64,64,29,55,33,38,26,20,48,73,90,40,64,42,43,30,46,72,36,66,64,77,86,51,100,57,58,48,38,38,39,36,44,52,86,46,60,65,63,35,31,36,28,54,57,54,63,68,61,53,52,52,55,55,70,72,55,88,64,93,84,69,94,75,78,84,59,96,87,61,77,84,84,90,72,54,72,74,65,55,55,71,44,67,92,56,75,78,66,46,82,38,56,41,66,34,45,68,34,67,69,30,59,77,34,61,91,78,42,87,58,81,119

pLDDT: mean 82.14, std 25.79, range [28.75, 98.81]

Secondary structure (DSSP, 8-state):
-----------------------------------------------------PPPEEEEEEE--GGGTPPPEEEEEEE-GGGS-SBHHHHHHHIIIII-TT-------SSSSS-TTEEEETTEEEETTT-B----SSPEEEEPSTTS-EEETTEE--HHHHHHHHHT--S---SS-PPTTPPPPP--HHHHHTTTTTTT-----TTGGG-HHHHH-TTT-----

Sequence (225 aa):
RVSGRVLCSPSPSRTSGRRHPAAMLSSALRSALTRGAAAGRSGRAFAAATAPMASPQKFGIYRYDPDQMAKPYLQEYTIDLKSCGPMILDALIKIKDEVDPTLTFRRSCREGICGSCAMNINGKNGLACLLYIEPSDKAIEIQPLPHTYVVKDLVPDLTNFYNQYKSIEPWLKRKDVKQKGDKEYFQSREDRAKLDGMYECILCACCMTSCPSYWWNPEYYLGPA